Protein 2YJA (pdb70)

CATH classification: 1.10.565.10

Structure (mmCIF, N/CA/C/O backbone):
data_2YJA
#
_entry.id   2YJA
#
_cell.length_a   75.032
_cell.length_b   110.407
_cell.length_c   65.192
_cell.angle_alpha   90.00
_cell.angle_beta   90.00
_cell.angle_gamma   90.00
#
_symmetry.space_group_name_H-M   'C 2 2 21'
#
loop_
_entity.id
_entity.type
_entity.pdbx_description
1 polymer 'STAPLED PEPTIDE'
2 polymer 'ESTROGEN RECEPTOR'
3 non-polymer ESTRADIOL
4 water water
#
loop_
_atom_site.group_PDB
_atom_site.id
_atom_site.type_symbol
_atom_site.label_atom_id
_atom_site.label_alt_id
_atom_site.label_comp_id
_atom_site.label_asym_id
_atom_site.label_entity_id
_atom_site.label_seq_id
_atom_site.pdbx_PDB_ins_code
_atom_site.Cartn_x
_atom_site.Cartn_y
_atom_site.Cartn_z
_atom_site.occupancy
_atom_site.B_iso_or_equiv
_atom_site.auth_seq_id
_atom_site.auth_comp_id
_atom_site.auth_asym_id
_atom_site.auth_atom_id
_atom_site.pdbx_PDB_model_num
ATOM 4 N N . HIS A 1 2 ? 38.608 6.689 -5.982 1.00 80.45 1 HIS A N 1
ATOM 5 C CA . HIS A 1 2 ? 38.166 8.103 -5.749 1.00 78.72 1 HIS A CA 1
ATOM 6 C C . HIS A 1 2 ? 37.414 8.700 -6.943 1.00 76.06 1 HIS A C 1
ATOM 7 O O . HIS A 1 2 ? 37.110 9.884 -6.924 1.00 76.58 1 HIS A O 1
ATOM 14 N N . LYS A 1 3 ? 37.105 7.906 -8.000 1.00 72.50 2 LYS A N 1
ATOM 15 C CA . LYS A 1 3 ? 36.422 8.258 -9.230 1.00 69.56 2 LYS A CA 1
ATOM 16 C C . LYS A 1 3 ? 35.082 8.920 -9.087 1.00 64.07 2 LYS A C 1
ATOM 17 O O . LYS A 1 3 ? 35.056 10.028 -9.560 1.00 65.06 2 LYS A O 1
ATOM 32 N N . LEU A 1 5 ? 33.258 10.804 -6.849 1.00 45.72 4 LEU A N 1
ATOM 33 C CA . LEU A 1 5 ? 33.286 12.239 -6.428 1.00 42.22 4 LEU A CA 1
ATOM 34 C C . LEU A 1 5 ? 34.026 13.069 -7.445 1.00 41.40 4 LEU A C 1
ATOM 35 O O . LEU A 1 5 ? 33.455 14.061 -7.891 1.00 41.99 4 LEU A O 1
ATOM 40 N N . HIS A 1 6 ? 35.273 12.630 -7.819 1.00 40.78 5 HIS A N 1
ATOM 41 C CA . HIS A 1 6 ? 36.107 13.325 -8.828 1.00 42.98 5 HIS A CA 1
ATOM 42 C C . HIS A 1 6 ? 35.310 13.525 -10.120 1.00 44.20 5 HIS A C 1
ATOM 43 O O . HIS A 1 6 ? 35.254 14.644 -10.625 1.00 44.39 5 HIS A O 1
ATOM 50 N N . GLN A 1 7 ? 34.587 12.453 -10.635 1.00 43.72 6 GLN A N 1
ATOM 51 C CA . GLN A 1 7 ? 33.743 12.615 -11.881 1.00 45.70 6 GLN A CA 1
ATOM 52 C C . GLN A 1 7 ? 32.578 13.557 -11.675 1.00 43.19 6 GLN A C 1
ATOM 53 O O . GLN A 1 7 ? 32.387 14.411 -12.508 1.00 42.28 6 GLN A O 1
ATOM 68 N N . LEU A 1 9 ? 32.252 16.137 -9.689 1.00 36.52 8 LEU A N 1
ATOM 69 C CA . LEU A 1 9 ? 32.731 17.522 -9.534 1.00 35.17 8 LEU A CA 1
ATOM 70 C C . LEU A 1 9 ? 33.104 18.207 -10.823 1.00 38.87 8 LEU A C 1
ATOM 71 O O . LEU A 1 9 ? 32.934 19.404 -10.970 1.00 36.13 8 LEU A O 1
ATOM 76 N N . GLN A 1 10 ? 33.648 17.455 -11.777 1.00 45.41 9 GLN A N 1
ATOM 77 C CA . GLN A 1 10 ? 34.102 17.916 -13.092 1.00 52.09 9 GLN A CA 1
ATOM 78 C C . GLN A 1 10 ? 33.014 18.366 -14.035 1.00 58.25 9 GLN A C 1
ATOM 79 O O . GLN A 1 10 ? 33.323 19.179 -14.878 1.00 59.56 9 GLN A O 1
ATOM 85 N N . ASP A 1 11 ? 31.746 17.890 -13.959 1.00 63.56 10 ASP A N 1
ATOM 86 C CA . ASP A 1 11 ? 30.681 18.298 -14.899 1.00 68.85 10 ASP A CA 1
ATOM 87 C C . ASP A 1 11 ? 29.921 19.593 -14.681 1.00 74.07 10 ASP A C 1
ATOM 88 O O . ASP A 1 11 ? 29.832 20.072 -13.574 1.00 75.68 10 ASP A O 1
ATOM 93 N N . SER A 1 12 ? 29.377 20.156 -15.810 1.00 76.92 11 SER A N 1
ATOM 94 C CA . SER A 1 12 ? 28.579 21.401 -16.040 1.00 78.46 11 SER A CA 1
ATOM 95 C C . SER A 1 12 ? 29.153 22.324 -17.130 1.00 78.99 11 SER A C 1
ATOM 96 O O . SER A 1 12 ? 28.542 23.343 -17.441 1.00 78.77 11 SER A O 1
ATOM 100 N N . SER B 2 9 ? 35.595 38.348 -11.150 1.00 54.09 305 SER B N 1
ATOM 101 C CA . SER B 2 9 ? 35.099 36.977 -11.076 1.00 53.64 305 SER B CA 1
ATOM 102 C C . SER B 2 9 ? 35.705 36.225 -9.879 1.00 55.92 305 SER B C 1
ATOM 103 O O . SER B 2 9 ? 35.482 35.020 -9.732 1.00 56.75 305 SER B O 1
ATOM 106 N N . LEU B 2 10 ?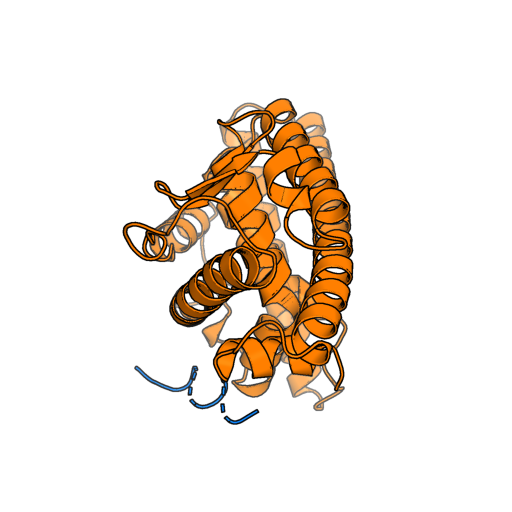 36.448 36.940 -9.012 1.00 49.57 306 LEU B N 1
ATOM 107 C CA . LEU B 2 10 ? 37.099 36.339 -7.857 1.00 46.76 306 LEU B CA 1
ATOM 108 C C . LEU B 2 10 ? 36.363 36.482 -6.525 1.00 41.10 306 LEU B C 1
ATOM 109 O O . LEU B 2 10 ? 35.822 37.541 -6.187 1.00 38.66 306 LEU B O 1
ATOM 114 N N . ALA B 2 11 ? 36.404 35.397 -5.747 1.00 32.23 307 ALA B N 1
ATOM 115 C CA . ALA B 2 11 ? 35.858 35.303 -4.396 1.00 30.57 307 ALA B CA 1
ATOM 116 C C . ALA B 2 11 ? 36.524 36.343 -3.472 1.00 30.78 307 ALA B C 1
ATOM 117 O O . ALA B 2 11 ? 35.885 36.841 -2.552 1.00 31.56 307 ALA B O 1
ATOM 119 N N . LEU B 2 12 ? 37.795 36.679 -3.726 1.00 25.37 308 LEU B N 1
ATOM 120 C CA . LEU B 2 12 ? 38.541 37.634 -2.885 1.00 24.91 308 LEU B CA 1
ATOM 121 C C . LEU B 2 12 ? 38.191 39.127 -3.072 1.00 30.71 308 LEU B C 1
ATOM 122 O O . LEU B 2 12 ? 38.619 39.962 -2.271 1.00 30.71 308 LEU B O 1
ATOM 127 N N . SER B 2 13 ? 37.389 39.450 -4.104 1.00 28.69 309 SER B N 1
ATOM 128 C CA . SER B 2 13 ? 36.946 40.820 -4.396 1.00 29.43 309 SER B CA 1
ATOM 129 C C . SER B 2 13 ? 35.493 41.051 -3.951 1.00 33.76 309 SER B C 1
ATOM 130 O O . SER B 2 13 ? 34.939 42.135 -4.167 1.00 34.43 309 SER B O 1
ATOM 133 N N . LEU B 2 14 ? 34.862 40.031 -3.329 1.00 26.88 310 LEU B N 1
ATOM 134 C CA . LEU B 2 14 ? 33.492 40.190 -2.853 1.00 25.51 310 LEU B CA 1
ATOM 135 C C . LEU B 2 14 ? 33.436 41.059 -1.608 1.00 28.68 310 LEU B C 1
ATOM 136 O O . LEU B 2 14 ? 34.317 40.958 -0.747 1.00 28.60 310 LEU B O 1
ATOM 141 N N . THR B 2 15 ? 32.381 41.894 -1.500 1.00 23.38 311 THR B N 1
ATOM 142 C CA . THR B 2 15 ? 32.093 42.673 -0.294 1.00 23.41 311 THR B CA 1
ATOM 143 C C . THR B 2 15 ? 31.439 41.661 0.657 1.00 27.41 311 THR B C 1
ATOM 144 O O . THR B 2 15 ? 31.093 40.552 0.227 1.00 26.71 311 THR B O 1
ATOM 148 N N . ALA B 2 16 ? 31.256 42.038 1.919 1.00 24.67 312 ALA B N 1
ATOM 149 C CA . ALA B 2 16 ? 30.633 41.165 2.917 1.00 24.35 312 ALA B CA 1
ATOM 150 C C . ALA B 2 16 ? 29.194 40.846 2.533 1.00 27.14 312 ALA B C 1
ATOM 151 O O . ALA B 2 16 ? 28.794 39.695 2.645 1.00 25.29 312 ALA B O 1
ATOM 153 N N . ASP B 2 17 ? 28.457 41.830 1.976 1.00 23.63 313 ASP B N 1
ATOM 154 C CA . ASP B 2 17 ? 27.086 41.628 1.496 1.00 24.44 313 ASP B CA 1
ATOM 155 C C . ASP B 2 17 ? 27.035 40.665 0.309 1.00 24.44 313 ASP B C 1
ATOM 156 O O . ASP B 2 17 ? 26.140 39.830 0.258 1.00 24.21 313 ASP B O 1
ATOM 161 N N . GLN B 2 18 ? 27.980 40.787 -0.648 1.00 20.32 314 GLN B N 1
ATOM 162 C CA . GLN B 2 18 ? 28.050 39.913 -1.829 1.00 19.23 314 GLN B CA 1
ATOM 163 C C . GLN B 2 18 ? 28.372 38.474 -1.420 1.00 22.43 314 GLN B C 1
ATOM 164 O O . GLN B 2 18 ? 27.816 37.533 -1.989 1.00 22.18 314 GLN B O 1
ATOM 170 N N . MET B 2 19 ? 29.248 38.312 -0.414 1.00 18.84 315 MET B N 1
ATOM 171 C CA . MET B 2 19 ? 29.596 36.984 0.128 1.00 18.89 315 MET B CA 1
ATOM 172 C C . MET B 2 19 ? 28.342 36.328 0.714 1.00 21.38 315 MET B C 1
ATOM 173 O O . MET B 2 19 ? 28.046 35.198 0.371 1.00 19.62 315 MET B O 1
ATOM 178 N N . VAL B 2 20 ? 27.599 37.039 1.580 1.00 20.05 316 VAL B N 1
ATOM 179 C CA . VAL B 2 20 ? 26.368 36.513 2.194 1.00 20.32 316 VAL B CA 1
ATOM 180 C C . VAL B 2 20 ? 25.371 36.118 1.086 1.00 22.21 316 VAL B C 1
ATOM 181 O O . VAL B 2 20 ? 24.835 35.004 1.123 1.00 21.15 316 VAL B O 1
ATOM 185 N N . SER B 2 21 ? 25.167 37.011 0.085 1.00 19.97 317 SER B N 1
ATOM 186 C CA . SER B 2 21 ? 24.251 36.742 -1.031 1.00 20.12 317 SER B CA 1
ATOM 187 C C . SER B 2 21 ? 24.665 35.502 -1.805 1.00 23.01 317 SER B C 1
ATOM 188 O O . SER B 2 21 ? 23.808 34.666 -2.076 1.00 22.00 317 SER B O 1
ATOM 191 N N . ALA B 2 22 ? 25.985 35.339 -2.078 1.00 20.94 318 ALA B N 1
ATOM 192 C CA . ALA B 2 22 ? 26.515 34.158 -2.784 1.00 20.79 318 ALA B CA 1
ATOM 193 C C . ALA B 2 22 ? 26.259 32.879 -1.968 1.00 22.82 318 ALA B C 1
ATOM 194 O O . ALA B 2 22 ? 25.862 31.854 -2.528 1.00 22.93 318 ALA B O 1
ATOM 196 N N . LEU B 2 23 ? 26.469 32.950 -0.644 1.00 18.50 319 LEU B N 1
ATOM 197 C CA . LEU B 2 23 ? 26.246 31.781 0.227 1.00 18.53 319 LEU B CA 1
ATOM 198 C C . LEU B 2 23 ? 24.773 31.412 0.343 1.00 23.84 319 LEU B C 1
ATOM 199 O O . LEU B 2 23 ? 24.443 30.231 0.342 1.00 23.49 319 LEU B O 1
ATOM 204 N N . LEU B 2 24 ? 23.882 32.411 0.423 1.00 21.84 320 LEU B N 1
ATOM 205 C CA . LEU B 2 24 ? 22.442 32.133 0.521 1.00 22.30 320 LEU B CA 1
ATOM 206 C C . LEU B 2 24 ? 21.940 31.516 -0.769 1.00 24.41 320 LEU B C 1
ATOM 207 O O . LEU B 2 24 ? 21.191 30.529 -0.730 1.00 24.52 320 LEU B O 1
ATOM 212 N N . ASP B 2 25 ? 22.424 32.035 -1.923 1.00 17.68 321 ASP B N 1
ATOM 213 C CA . ASP B 2 25 ? 22.079 31.536 -3.259 1.00 16.45 321 ASP B CA 1
ATOM 214 C C . ASP B 2 25 ? 22.599 30.121 -3.524 1.00 20.23 321 ASP B C 1
ATOM 215 O O . ASP B 2 25 ? 22.027 29.410 -4.344 1.00 22.21 321 ASP B O 1
ATOM 220 N N . ALA B 2 26 ? 23.687 29.717 -2.840 1.00 20.53 322 ALA B N 1
ATOM 221 C CA . ALA B 2 26 ? 24.317 28.399 -2.994 1.00 20.62 322 ALA B CA 1
ATOM 222 C C . ALA B 2 26 ? 23.506 27.277 -2.339 1.00 21.37 322 ALA B C 1
ATOM 223 O O . ALA B 2 26 ? 23.789 26.113 -2.601 1.00 20.49 322 ALA B O 1
ATOM 225 N N . GLU B 2 27 ? 22.573 27.630 -1.453 1.00 18.38 323 GLU B N 1
ATOM 226 C CA . GLU B 2 27 ? 21.797 26.702 -0.634 1.00 18.66 323 GLU B CA 1
ATOM 227 C C . GLU B 2 27 ? 21.203 25.533 -1.406 1.00 20.91 323 GLU B C 1
ATOM 228 O O . GLU B 2 27 ? 20.608 25.743 -2.461 1.00 18.98 323 GLU B O 1
ATOM 234 N N . PRO B 2 28 ? 21.384 24.296 -0.897 1.00 17.28 324 PRO B N 1
ATOM 235 C CA . PRO B 2 28 ? 20.833 23.139 -1.605 1.00 16.34 324 PRO B CA 1
ATOM 236 C C . PRO B 2 28 ? 19.322 23.039 -1.433 1.00 21.10 324 PRO B C 1
ATOM 237 O O . PRO B 2 28 ? 18.759 23.692 -0.538 1.00 19.02 324 PRO B O 1
ATOM 241 N N . PRO B 2 29 ? 18.647 22.178 -2.235 1.00 19.30 325 PRO B N 1
ATOM 242 C CA . PRO B 2 29 ? 17.202 22.005 -2.045 1.00 20.52 325 PRO B CA 1
ATOM 243 C C . PRO B 2 29 ? 16.870 21.345 -0.705 1.00 23.17 325 PRO B C 1
ATOM 244 O O . PRO B 2 29 ? 17.693 20.606 -0.123 1.00 20.89 325 PRO B O 1
ATOM 248 N N . ILE B 2 30 ? 15.633 21.577 -0.237 1.00 18.97 326 ILE B N 1
ATOM 249 C CA . ILE B 2 30 ? 15.128 20.969 0.985 1.00 19.80 326 ILE B CA 1
ATOM 250 C C . ILE B 2 30 ? 14.619 19.593 0.590 1.00 23.90 326 ILE B C 1
ATOM 251 O O . ILE B 2 30 ? 13.823 19.477 -0.343 1.00 22.15 326 ILE B O 1
ATOM 256 N N . LEU B 2 31 ? 15.061 18.558 1.303 1.00 20.36 327 LEU B N 1
ATOM 257 C CA . LEU B 2 31 ? 14.630 17.193 1.022 1.00 20.29 327 LEU B CA 1
ATOM 258 C C . LEU B 2 31 ? 13.695 16.656 2.090 1.00 24.62 327 LEU B C 1
ATOM 259 O O . LEU B 2 31 ? 13.799 17.028 3.260 1.00 23.81 327 LEU B O 1
ATOM 264 N N . TYR B 2 32 ? 12.791 15.767 1.683 1.00 23.35 328 TYR B N 1
ATOM 265 C CA . TYR B 2 32 ? 11.887 15.053 2.571 1.00 23.69 328 TYR B CA 1
ATOM 266 C C . TYR B 2 32 ? 12.385 13.610 2.612 1.00 29.94 328 TYR B C 1
ATOM 267 O O . TYR B 2 32 ? 12.877 13.103 1.606 1.00 27.39 328 TYR B O 1
ATOM 276 N N . SER B 2 33 ? 12.281 12.965 3.785 1.00 30.81 329 SER B N 1
ATOM 277 C CA . SER B 2 33 ? 12.657 11.568 4.030 1.00 33.01 329 SER B CA 1
ATOM 278 C C . SER B 2 33 ? 11.729 10.650 3.201 1.00 43.70 329 SER B C 1
ATOM 279 O O . SER B 2 33 ? 10.652 11.101 2.806 1.00 41.33 329 SER B O 1
ATOM 282 N N . GLU B 2 34 ? 12.126 9.369 2.954 1.00 48.86 330 GLU B N 1
ATOM 283 C CA . GLU B 2 34 ? 11.283 8.431 2.184 1.00 52.37 330 GLU B CA 1
ATOM 284 C C . GLU B 2 34 ? 9.889 8.243 2.801 1.00 64.15 330 GLU B C 1
ATOM 285 O O . GLU B 2 34 ? 9.775 7.949 3.996 1.00 64.25 330 GLU B O 1
ATOM 291 N N . TYR B 2 35 ? 8.845 8.521 1.991 1.00 66.31 331 TYR B N 1
ATOM 292 C CA . TYR B 2 35 ? 7.423 8.506 2.355 1.00 68.66 331 TYR B CA 1
ATOM 293 C C . TYR B 2 35 ? 6.894 7.257 3.071 1.00 76.08 331 TYR B C 1
ATOM 294 O O . TYR B 2 35 ? 7.268 6.135 2.724 1.00 76.07 331 TYR B O 1
ATOM 303 N N . ASP B 2 36 ? 6.001 7.486 4.060 1.00 74.71 332 ASP B N 1
ATOM 304 C CA . ASP B 2 36 ? 5.290 6.510 4.899 1.00 75.23 332 ASP B CA 1
ATOM 305 C C . ASP B 2 36 ? 6.083 5.268 5.394 1.00 80.25 332 ASP B C 1
ATOM 306 O O . ASP B 2 36 ? 5.888 4.165 4.869 1.00 80.35 332 ASP B O 1
ATOM 311 N N . PRO B 2 37 ? 6.959 5.410 6.417 1.00 77.02 333 PRO B N 1
ATOM 312 C CA . PRO B 2 37 ? 7.684 4.231 6.917 1.00 76.78 333 PRO B CA 1
ATOM 313 C C . PRO B 2 37 ? 6.873 3.449 7.953 1.00 80.18 333 PRO B C 1
ATOM 314 O O . PRO B 2 37 ? 6.005 4.025 8.617 1.00 79.83 333 PRO B O 1
ATOM 318 N N . THR B 2 38 ? 7.145 2.135 8.081 1.00 76.09 334 THR B N 1
ATOM 319 C CA . THR B 2 38 ? 6.438 1.259 9.024 1.00 75.34 334 THR B CA 1
ATOM 320 C C . THR B 2 38 ? 6.804 1.508 10.490 1.00 77.20 334 THR B C 1
ATOM 321 O O . THR B 2 38 ? 7.951 1.846 10.799 1.00 77.03 334 THR B O 1
ATOM 325 N N . ARG B 2 39 ? 5.816 1.347 11.384 1.00 71.70 335 ARG B N 1
ATOM 326 C CA . ARG B 2 39 ? 5.980 1.545 12.823 1.00 70.44 335 ARG B CA 1
ATOM 327 C C . ARG B 2 39 ? 6.093 0.208 13.579 1.00 70.15 335 ARG B C 1
ATOM 328 O O . ARG B 2 39 ? 5.323 -0.714 13.296 1.00 70.02 335 ARG B O 1
ATOM 336 N N . PRO B 2 40 ? 7.046 0.065 14.531 1.00 62.60 336 PRO B N 1
ATOM 337 C CA . PRO B 2 40 ? 8.029 1.057 14.987 1.00 60.30 336 PRO B CA 1
ATOM 338 C C . PRO B 2 40 ? 9.346 1.021 14.199 1.00 57.11 336 PRO B C 1
ATOM 339 O O . PRO B 2 40 ? 9.408 0.407 13.131 1.00 55.87 336 PRO B O 1
ATOM 343 N N . PHE B 2 41 ? 10.388 1.700 14.718 1.00 48.92 337 PHE B N 1
ATOM 344 C CA . PHE B 2 41 ? 11.712 1.762 14.102 1.00 46.25 337 PHE B CA 1
ATOM 345 C C . PHE B 2 41 ? 12.592 0.604 14.547 1.00 45.90 337 PHE B C 1
ATOM 346 O O . PHE B 2 41 ? 12.755 0.372 15.749 1.00 45.79 337 PHE B O 1
ATOM 354 N N . SER B 2 42 ? 13.205 -0.087 13.582 1.00 38.17 338 SER B N 1
ATOM 355 C CA . SER B 2 42 ? 14.179 -1.123 13.890 1.00 35.61 338 SER B CA 1
ATOM 356 C C . SER B 2 42 ? 15.547 -0.461 13.703 1.00 35.72 338 SER B C 1
ATOM 357 O O . SER B 2 42 ? 15.624 0.628 13.132 1.00 34.14 338 SER B O 1
ATOM 360 N N . GLU B 2 43 ? 16.614 -1.098 14.183 1.00 31.58 339 GLU B N 1
ATOM 361 C CA . GLU B 2 43 ? 17.964 -0.595 14.008 1.00 30.66 339 GLU B CA 1
ATOM 362 C C . GLU B 2 43 ? 18.266 -0.476 12.506 1.00 34.10 339 GLU B C 1
ATOM 363 O O . GLU B 2 43 ? 18.811 0.541 12.075 1.00 32.63 339 GLU B O 1
ATOM 369 N N . ALA B 2 44 ? 17.859 -1.494 11.712 1.00 30.00 340 ALA B N 1
ATOM 370 C CA . ALA B 2 44 ? 18.059 -1.490 10.266 1.00 29.45 340 ALA B CA 1
ATOM 371 C C . ALA B 2 44 ? 17.207 -0.419 9.569 1.00 31.35 340 ALA B C 1
ATOM 372 O O . ALA B 2 44 ? 17.738 0.284 8.712 1.00 29.38 340 ALA B O 1
ATOM 374 N N . SER B 2 45 ? 15.908 -0.269 9.943 1.00 26.89 341 SER B N 1
ATOM 375 C CA . SER B 2 45 ? 15.042 0.721 9.282 1.00 27.02 341 SER B CA 1
ATOM 376 C C . SER B 2 45 ? 15.428 2.181 9.575 1.00 28.90 341 SER B C 1
ATOM 377 O O . SER B 2 45 ? 15.391 3.014 8.661 1.00 25.58 341 SER B O 1
ATOM 380 N N . MET B 2 46 ? 15.823 2.478 10.827 1.00 27.65 342 MET B N 1
ATOM 381 C CA . MET B 2 46 ? 16.277 3.826 11.209 1.00 27.92 342 MET B CA 1
ATOM 382 C C . MET B 2 46 ? 17.560 4.157 10.469 1.00 26.62 342 MET B C 1
ATOM 383 O O . MET B 2 46 ? 17.648 5.223 9.872 1.00 25.98 342 MET B O 1
ATOM 388 N N . MET B 2 47 ? 18.540 3.241 10.486 1.00 21.24 343 MET B N 1
ATOM 389 C CA . MET B 2 47 ? 19.813 3.434 9.778 1.00 20.17 343 MET B CA 1
ATOM 390 C C . MET B 2 47 ? 19.598 3.606 8.289 1.00 25.97 343 MET B C 1
ATOM 391 O O . MET B 2 47 ? 20.227 4.473 7.700 1.00 25.67 343 MET B O 1
ATOM 396 N N . GLY B 2 48 ? 18.695 2.807 7.709 1.00 23.89 344 GLY B N 1
ATOM 397 C CA . GLY B 2 48 ? 18.350 2.891 6.291 1.00 24.55 344 GLY B CA 1
ATOM 398 C C . GLY B 2 48 ? 17.787 4.248 5.910 1.00 25.19 344 GLY B C 1
ATOM 399 O O . GLY B 2 48 ? 18.232 4.841 4.934 1.00 22.13 344 GLY B O 1
ATOM 400 N N . LEU B 2 49 ? 16.850 4.780 6.711 1.00 23.23 345 LEU B N 1
ATOM 401 C CA . LEU B 2 49 ? 16.249 6.096 6.480 1.00 24.25 345 LEU B CA 1
ATOM 402 C C . LEU B 2 49 ? 17.292 7.214 6.581 1.00 22.84 345 LEU B C 1
ATOM 403 O O . LEU B 2 49 ? 17.351 8.094 5.719 1.00 22.07 345 LEU B O 1
ATOM 408 N N . LEU B 2 50 ? 18.102 7.181 7.642 1.00 19.73 346 LEU B N 1
ATOM 409 C CA . LEU B 2 50 ? 19.119 8.205 7.877 1.00 19.28 346 LEU B CA 1
ATOM 410 C C . LEU B 2 50 ? 20.205 8.214 6.824 1.00 20.21 346 LEU B C 1
ATOM 411 O O . LEU B 2 50 ? 20.599 9.297 6.385 1.00 19.14 346 LEU B O 1
ATOM 416 N N . THR B 2 51 ? 20.669 7.027 6.381 1.00 18.41 347 THR B N 1
ATOM 417 C CA . THR B 2 51 ? 21.732 6.945 5.360 1.00 18.48 347 THR B CA 1
ATOM 418 C C . THR B 2 51 ? 21.214 7.253 3.959 1.00 22.32 347 THR B C 1
ATOM 419 O O . THR B 2 51 ? 21.956 7.821 3.149 1.00 21.09 347 THR B O 1
ATOM 423 N N . ASN B 2 52 ? 19.953 6.872 3.653 1.00 18.94 348 ASN B N 1
ATOM 424 C CA . ASN B 2 52 ? 19.345 7.210 2.360 1.00 18.17 348 ASN B CA 1
ATOM 425 C C . ASN B 2 52 ? 19.246 8.757 2.261 1.00 19.74 348 ASN B C 1
ATOM 426 O O . ASN B 2 52 ? 19.566 9.340 1.219 1.00 19.15 348 ASN B O 1
ATOM 431 N N . LEU B 2 53 ? 18.826 9.410 3.353 1.00 16.89 349 LEU B N 1
ATOM 432 C CA . LEU B 2 53 ? 18.711 10.863 3.423 1.00 16.04 349 LEU B CA 1
ATOM 433 C C . LEU B 2 53 ? 20.104 11.481 3.253 1.00 18.55 349 LEU B C 1
ATOM 434 O O . LEU B 2 53 ? 20.260 12.350 2.406 1.00 17.11 349 LEU B O 1
ATOM 439 N N . ALA B 2 54 ? 21.116 11.001 4.043 1.00 15.83 350 ALA B N 1
ATOM 440 C CA . ALA B 2 54 ? 22.503 11.485 3.967 1.00 15.45 350 ALA B CA 1
ATOM 441 C C . ALA B 2 54 ? 23.073 11.357 2.547 1.00 19.49 350 ALA B C 1
ATOM 442 O O . ALA B 2 54 ? 23.629 12.338 2.051 1.00 18.06 350 ALA B O 1
ATOM 444 N N . ASP B 2 55 ? 22.830 10.202 1.839 1.00 17.29 351 ASP B N 1
ATOM 445 C CA . ASP B 2 55 ? 23.321 10.052 0.459 1.00 16.37 351 ASP B CA 1
ATOM 446 C C . ASP B 2 55 ? 22.666 11.037 -0.496 1.00 17.75 351 ASP B C 1
ATOM 447 O O . ASP B 2 55 ? 23.361 11.604 -1.336 1.00 18.80 351 ASP B O 1
ATOM 452 N N . ARG B 2 56 ? 21.360 11.275 -0.354 1.00 14.03 352 ARG B N 1
ATOM 453 C CA . ARG B 2 56 ? 20.686 12.243 -1.229 1.00 14.44 352 ARG B CA 1
ATOM 454 C C . ARG B 2 56 ? 21.194 13.664 -0.962 1.00 17.75 352 ARG B C 1
ATOM 455 O O . ARG B 2 56 ? 21.406 14.437 -1.902 1.00 17.18 352 ARG B O 1
ATOM 463 N N . GLU B 2 57 ? 21.424 13.991 0.324 1.00 14.36 353 GLU B N 1
ATOM 464 C CA . GLU B 2 57 ? 21.977 15.299 0.694 1.00 14.81 353 GLU B CA 1
ATOM 465 C C . GLU B 2 57 ? 23.382 15.478 0.152 1.00 17.88 353 GLU B C 1
ATOM 466 O O . GLU B 2 57 ? 23.734 16.579 -0.253 1.00 16.91 353 GLU B O 1
ATOM 472 N N . LEU B 2 58 ? 24.187 14.404 0.138 1.00 15.51 354 LEU B N 1
ATOM 473 C CA . LEU B 2 58 ? 25.567 14.452 -0.366 1.00 16.31 354 LEU B CA 1
ATOM 474 C C . LEU B 2 58 ? 25.611 14.798 -1.837 1.00 19.74 354 LEU B C 1
ATOM 475 O O . LEU B 2 58 ? 26.483 15.561 -2.267 1.00 17.83 354 LEU B O 1
ATOM 480 N N . VAL B 2 59 ? 24.650 14.265 -2.613 1.00 16.43 355 VAL B N 1
ATOM 481 C CA . VAL B 2 59 ? 24.544 14.566 -4.052 1.00 16.79 355 VAL B CA 1
ATOM 482 C C . VAL B 2 59 ? 24.346 16.089 -4.218 1.00 18.62 355 VAL B C 1
ATOM 483 O O . VAL B 2 59 ? 25.040 16.713 -5.006 1.00 18.99 355 VAL B O 1
ATOM 487 N N . HIS B 2 60 ? 23.434 16.686 -3.447 1.00 15.83 356 HIS B N 1
ATOM 488 C CA . HIS B 2 60 ? 23.179 18.129 -3.525 1.00 16.14 356 HIS B CA 1
ATOM 489 C C . HIS B 2 60 ? 24.324 18.952 -2.900 1.00 17.91 356 HIS B C 1
ATOM 490 O O . HIS B 2 60 ? 24.567 20.090 -3.298 1.00 17.07 356 HIS B O 1
ATOM 497 N N . MET B 2 61 ? 25.047 18.361 -1.947 1.00 14.40 357 MET B N 1
ATOM 498 C CA . MET B 2 61 ? 26.186 19.037 -1.317 1.00 12.65 357 MET B CA 1
ATOM 499 C C . MET B 2 61 ? 27.275 19.391 -2.315 1.00 14.89 357 MET B C 1
ATOM 500 O O . MET B 2 61 ? 27.903 20.443 -2.200 1.00 13.69 357 MET B O 1
ATOM 505 N N . ILE B 2 62 ? 27.520 18.495 -3.272 1.00 16.49 358 ILE B N 1
ATOM 506 C CA . ILE B 2 62 ? 28.523 18.684 -4.320 1.00 16.92 358 ILE B CA 1
ATOM 507 C C . ILE B 2 62 ? 28.201 19.969 -5.098 1.00 18.16 358 ILE B C 1
ATOM 508 O O . ILE B 2 62 ? 29.093 20.777 -5.311 1.00 18.59 358 ILE B O 1
ATOM 513 N N . ASN B 2 63 ? 26.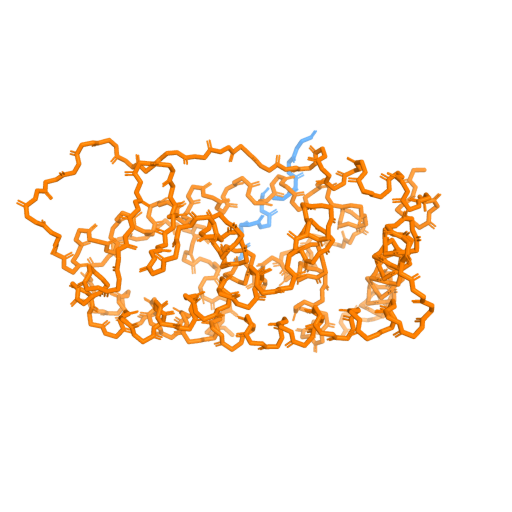945 20.149 -5.503 1.00 16.26 359 ASN B N 1
ATOM 514 C CA . ASN B 2 63 ? 26.470 21.328 -6.233 1.00 16.46 359 ASN B CA 1
ATOM 515 C C . ASN B 2 63 ? 26.559 22.575 -5.387 1.00 19.68 359 ASN B C 1
ATOM 516 O O . ASN B 2 63 ? 26.973 23.617 -5.894 1.00 18.86 359 ASN B O 1
ATOM 521 N N . TRP B 2 64 ? 26.231 22.461 -4.082 1.00 15.88 360 TRP B N 1
ATOM 522 C CA . TRP B 2 64 ? 26.359 23.561 -3.139 1.00 15.99 360 TRP B CA 1
ATOM 523 C C . TRP B 2 64 ? 27.845 24.005 -3.040 1.00 18.08 360 TRP B C 1
ATOM 524 O O . TRP B 2 64 ? 28.146 25.190 -3.190 1.00 17.46 360 TRP B O 1
ATOM 535 N N . ALA B 2 65 ? 28.764 23.051 -2.808 1.00 14.68 361 ALA B N 1
ATOM 536 C CA . ALA B 2 65 ? 30.202 23.344 -2.668 1.00 14.67 361 ALA B CA 1
ATOM 537 C C . ALA B 2 65 ? 30.759 24.076 -3.886 1.00 18.31 361 ALA B C 1
ATOM 538 O O . ALA B 2 65 ? 31.549 25.013 -3.736 1.00 17.14 361 ALA B O 1
ATOM 540 N N . LYS B 2 66 ? 30.294 23.695 -5.090 1.00 17.28 362 LYS B N 1
ATOM 541 C CA . LYS B 2 66 ? 30.700 24.343 -6.348 1.00 16.02 362 LYS B CA 1
ATOM 542 C C . LYS B 2 66 ? 30.247 25.812 -6.433 1.00 17.67 362 LYS B C 1
ATOM 543 O O . LYS B 2 66 ? 30.905 26.619 -7.095 1.00 18.58 362 LYS B O 1
ATOM 549 N N . ARG B 2 67 ? 29.217 26.178 -5.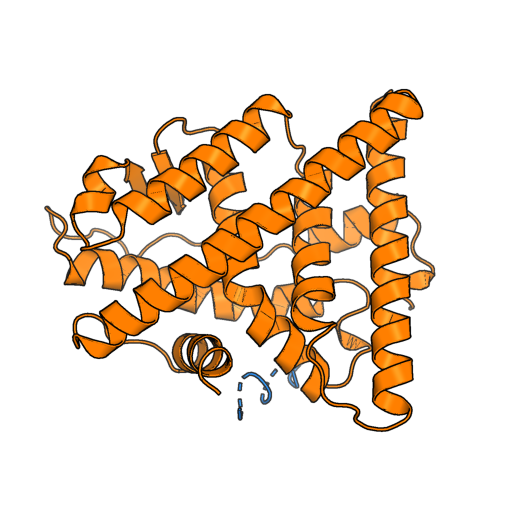668 1.00 21.10 363 ARG B N 1
ATOM 550 C CA . ARG B 2 67 ? 28.711 27.555 -5.607 1.00 20.27 363 ARG B CA 1
ATOM 551 C C . ARG B 2 67 ? 29.309 28.363 -4.439 1.00 14.55 363 ARG B C 1
ATOM 552 O O . ARG B 2 67 ? 29.054 29.565 -4.327 1.00 22.23 363 ARG B O 1
ATOM 560 N N . VAL B 2 68 ? 30.123 27.712 -3.576 1.00 14.65 364 VAL B N 1
ATOM 561 C CA . VAL B 2 68 ? 30.774 28.425 -2.447 1.00 15.21 364 VAL B CA 1
ATOM 562 C C . VAL B 2 68 ? 31.947 29.230 -3.037 1.00 20.30 364 VAL B C 1
ATOM 563 O O . VAL B 2 68 ? 32.828 28.630 -3.663 1.00 18.68 364 VAL B O 1
ATOM 567 N N . PRO B 2 69 ? 31.960 30.581 -2.879 1.00 19.62 365 PRO B N 1
ATOM 568 C CA . PRO B 2 69 ? 33.045 31.377 -3.466 1.00 20.35 365 PRO B CA 1
ATOM 569 C C . PRO B 2 69 ? 34.435 30.842 -3.140 1.00 24.08 365 PRO B C 1
ATOM 570 O O . PRO B 2 69 ? 34.713 30.502 -1.992 1.00 24.05 365 PRO B O 1
ATOM 574 N N . GLY B 2 70 ? 35.240 30.650 -4.181 1.00 20.76 366 GLY B N 1
ATOM 575 C CA . GLY B 2 70 ? 36.604 30.153 -4.032 1.00 21.72 366 GLY B CA 1
ATOM 576 C C . GLY B 2 70 ? 36.802 28.664 -4.210 1.00 23.31 366 GLY B C 1
ATOM 577 O O . GLY B 2 70 ? 37.909 28.232 -4.519 1.00 23.24 366 GLY B O 1
ATOM 578 N N . PHE B 2 71 ? 35.742 27.854 -4.029 1.00 17.99 367 PHE B N 1
ATOM 579 C CA . PHE B 2 71 ? 35.864 26.395 -4.127 1.00 16.53 367 PHE B CA 1
ATOM 580 C C . PHE B 2 71 ? 36.309 25.876 -5.498 1.00 20.81 367 PHE B C 1
ATOM 581 O O . PHE B 2 71 ? 37.226 25.044 -5.575 1.00 17.98 367 PHE B O 1
ATOM 589 N N . VAL B 2 72 ? 35.669 26.369 -6.571 1.00 18.64 368 VAL B N 1
ATOM 590 C CA . VAL B 2 72 ? 35.996 25.929 -7.933 1.00 20.17 368 VAL B CA 1
ATOM 591 C C . VAL B 2 72 ? 37.356 26.438 -8.445 1.00 25.07 368 VAL B C 1
ATOM 592 O O . VAL B 2 72 ? 37.831 25.966 -9.479 1.00 24.95 368 VAL B O 1
ATOM 596 N N . ASP B 2 73 ? 38.002 27.348 -7.702 1.00 21.26 369 ASP B N 1
ATOM 597 C CA . ASP B 2 73 ? 39.347 27.835 -8.055 1.00 20.78 369 ASP B CA 1
ATOM 598 C C . ASP B 2 73 ? 40.395 26.773 -7.705 1.00 24.41 369 ASP B C 1
ATOM 599 O O . ASP B 2 73 ? 41.516 26.847 -8.194 1.00 24.89 369 ASP B O 1
ATOM 604 N N . LEU B 2 74 ? 40.052 25.832 -6.803 1.00 18.39 370 LEU B N 1
ATOM 605 C CA . LEU B 2 74 ? 40.969 24.767 -6.386 1.00 18.15 370 LEU B CA 1
ATOM 606 C C . LEU B 2 74 ? 41.048 23.670 -7.431 1.00 22.40 370 LEU B C 1
ATOM 607 O O . LEU B 2 74 ? 40.141 23.542 -8.255 1.00 22.26 370 LEU B O 1
ATOM 612 N N . THR B 2 75 ? 42.083 22.817 -7.336 1.00 18.83 371 THR B N 1
ATOM 613 C CA . THR B 2 75 ? 42.221 21.650 -8.206 1.00 18.71 371 THR B CA 1
ATOM 614 C C . THR B 2 75 ? 41.097 20.667 -7.863 1.00 22.26 371 THR B C 1
ATOM 615 O O . THR B 2 75 ? 40.559 20.699 -6.737 1.00 16.42 371 THR B O 1
ATOM 619 N N . LEU B 2 76 ? 40.786 19.762 -8.800 1.00 22.23 372 LEU B N 1
ATOM 620 C CA . LEU B 2 76 ? 39.748 18.747 -8.595 1.00 24.27 372 LEU B CA 1
ATOM 621 C C . LEU B 2 76 ? 40.118 17.813 -7.440 1.00 25.26 372 LEU B C 1
ATOM 622 O O . LEU B 2 76 ? 39.245 17.467 -6.638 1.00 22.14 372 LEU B O 1
ATOM 627 N N . HIS B 2 77 ? 41.427 17.445 -7.329 1.00 22.82 373 HIS B N 1
ATOM 628 C CA . HIS B 2 77 ? 41.965 16.622 -6.250 1.00 23.75 373 HIS B CA 1
ATOM 629 C C . HIS B 2 77 ? 41.733 17.322 -4.893 1.00 22.37 373 HIS B C 1
ATOM 630 O O . HIS B 2 77 ? 41.393 16.668 -3.911 1.00 19.92 373 HIS B O 1
ATOM 637 N N . ASP B 2 78 ? 41.932 18.650 -4.846 1.00 18.22 374 ASP B N 1
ATOM 638 C CA . ASP B 2 78 ? 41.729 19.400 -3.610 1.00 17.46 374 ASP B CA 1
ATOM 639 C C . ASP B 2 78 ? 40.263 19.554 -3.250 1.00 20.58 374 ASP B C 1
ATOM 640 O O . ASP B 2 78 ? 39.921 19.425 -2.081 1.00 17.98 374 ASP B O 1
ATOM 645 N N . GLN B 2 79 ? 39.382 19.762 -4.250 1.00 17.27 375 GLN B N 1
ATOM 646 C CA . GLN B 2 79 ? 37.932 19.852 -4.020 1.00 16.17 375 GLN B CA 1
ATOM 647 C C . GLN B 2 79 ? 37.453 18.520 -3.430 1.00 17.60 375 GLN B C 1
ATOM 648 O O . GLN B 2 79 ? 36.678 18.510 -2.480 1.00 16.31 375 GLN B O 1
ATOM 654 N N . VAL B 2 80 ? 37.946 17.395 -3.981 1.00 15.41 376 VAL B N 1
ATOM 655 C CA . VAL B 2 80 ? 37.613 16.050 -3.511 1.00 14.90 376 VAL B CA 1
ATOM 656 C C . VAL B 2 80 ? 38.077 15.930 -2.051 1.00 19.90 376 VAL B C 1
ATOM 657 O O . VAL B 2 80 ? 37.308 15.479 -1.212 1.00 18.46 376 VAL B O 1
ATOM 661 N N . HIS B 2 81 ? 39.309 16.371 -1.742 1.00 17.28 377 HIS B N 1
ATOM 662 C CA . HIS B 2 81 ? 39.818 16.242 -0.383 1.00 17.60 377 HIS B CA 1
ATOM 663 C C . HIS B 2 81 ? 38.990 17.030 0.623 1.00 17.77 377 HIS B C 1
ATOM 664 O O . HIS B 2 81 ? 38.711 16.523 1.712 1.00 14.47 377 HIS B O 1
ATOM 671 N N . LEU B 2 82 ? 38.628 18.279 0.274 1.00 13.68 378 LEU B N 1
ATOM 672 C CA . LEU B 2 82 ? 37.849 19.121 1.185 1.00 13.47 378 LEU B CA 1
ATOM 673 C C . LEU B 2 82 ? 36.492 18.513 1.489 1.00 16.03 378 LEU B C 1
ATOM 674 O O . LEU B 2 82 ? 36.077 18.481 2.652 1.00 16.49 378 LEU B O 1
ATOM 679 N N . LEU B 2 83 ? 35.810 18.025 0.459 1.00 11.83 379 LEU B N 1
ATOM 680 C CA . LEU B 2 83 ? 34.500 17.384 0.632 1.00 13.18 379 LEU B CA 1
ATOM 681 C C . LEU B 2 83 ? 34.602 16.110 1.425 1.00 15.74 379 LEU B C 1
ATOM 682 O O . LEU B 2 83 ? 33.789 15.904 2.326 1.00 16.03 379 LEU B O 1
ATOM 687 N N . GLU B 2 84 ? 35.606 15.253 1.130 1.00 12.79 380 GLU B N 1
ATOM 688 C CA . GLU B 2 84 ? 35.788 14.000 1.884 1.00 14.15 380 GLU B CA 1
ATOM 689 C C . GLU B 2 84 ? 36.075 14.286 3.339 1.00 19.52 380 GLU B C 1
ATOM 690 O O . GLU B 2 84 ? 35.714 13.506 4.215 1.00 17.82 380 GLU B O 1
ATOM 696 N N . CYS B 2 85 ? 36.711 15.404 3.610 1.00 18.13 381 CYS B N 1
ATOM 697 C CA . CYS B 2 85 ? 36.993 15.704 4.994 1.00 22.01 381 CYS B CA 1
ATOM 698 C C . CYS B 2 85 ? 35.785 16.223 5.783 1.00 20.26 381 CYS B C 1
ATOM 699 O O . CYS B 2 85 ? 35.536 15.811 6.929 1.00 18.65 381 CYS B O 1
ATOM 702 N N . ALA B 2 86 ? 35.060 17.158 5.164 1.00 14.26 382 ALA B N 1
ATOM 703 C CA . ALA B 2 86 ? 33.998 17.934 5.777 1.00 13.19 382 ALA B CA 1
ATOM 704 C C . ALA B 2 86 ? 32.569 17.403 5.671 1.00 16.52 382 ALA B C 1
ATOM 705 O O . ALA B 2 86 ? 31.697 17.980 6.315 1.00 14.89 382 ALA B O 1
ATOM 707 N N . TRP B 2 87 ? 32.302 16.409 4.817 1.00 13.60 383 TRP B N 1
ATOM 708 C CA . TRP B 2 87 ? 30.923 16.007 4.536 1.00 15.21 383 TRP B CA 1
ATOM 709 C C . TRP B 2 87 ? 30.008 15.803 5.753 1.00 15.31 383 TRP B C 1
ATOM 710 O O . TRP B 2 87 ? 28.884 16.326 5.782 1.00 15.30 383 TRP B O 1
ATOM 721 N N . LEU B 2 88 ? 30.472 15.024 6.742 1.00 10.34 384 LEU B N 1
ATOM 722 C CA . LEU B 2 88 ? 29.614 14.729 7.890 1.00 10.69 384 LEU B CA 1
ATOM 723 C C . LEU B 2 88 ? 29.468 15.944 8.803 1.00 13.98 384 LEU B C 1
ATOM 724 O O . LEU B 2 88 ? 28.387 16.154 9.348 1.00 13.16 384 LEU B O 1
ATOM 729 N N . GLU B 2 89 ? 30.519 16.784 8.921 1.00 11.26 385 GLU B N 1
ATOM 730 C CA . GLU B 2 89 ? 30.407 18.013 9.708 1.00 10.24 385 GLU B CA 1
ATOM 731 C C . GLU B 2 89 ? 29.357 18.922 9.096 1.00 13.23 385 GLU B C 1
ATOM 732 O O . GLU B 2 89 ? 28.562 19.543 9.816 1.00 13.12 385 GLU B O 1
ATOM 738 N N . ILE B 2 90 ? 29.331 18.985 7.739 1.00 11.49 386 ILE B N 1
ATOM 739 C CA . ILE B 2 90 ? 28.359 19.811 6.996 1.00 10.06 386 ILE B CA 1
ATOM 740 C C . ILE B 2 90 ? 26.953 19.249 7.159 1.00 12.80 386 ILE B C 1
ATOM 741 O O . ILE B 2 90 ? 26.030 20.025 7.397 1.00 13.41 386 ILE B O 1
ATOM 746 N N . LEU B 2 91 ? 26.778 17.928 7.060 1.00 11.86 387 LEU B N 1
ATOM 747 C CA . LEU B 2 91 ? 25.438 17.345 7.306 1.00 12.25 387 LEU B CA 1
ATOM 748 C C . LEU B 2 91 ? 24.992 17.672 8.740 1.00 15.38 387 LEU B C 1
ATOM 749 O O . LEU B 2 91 ? 23.847 18.046 8.963 1.00 14.82 387 LEU B O 1
ATOM 754 N N . MET B 2 92 ? 25.898 17.522 9.708 1.00 11.13 388 MET B N 1
ATOM 755 C CA . MET B 2 92 ? 25.570 17.774 11.122 1.00 10.40 388 MET B CA 1
ATOM 756 C C . MET B 2 92 ? 25.230 19.222 11.425 1.00 14.22 388 MET B C 1
ATOM 757 O O . MET B 2 92 ? 24.271 19.479 12.141 1.00 14.70 388 MET B O 1
ATOM 762 N N . ILE B 2 93 ? 25.970 20.173 10.864 1.00 12.60 389 ILE B N 1
ATOM 763 C CA . ILE B 2 93 ? 25.655 21.593 11.130 1.00 12.88 389 ILE B CA 1
ATOM 764 C C . ILE B 2 93 ? 24.266 21.963 10.556 1.00 15.13 389 ILE B C 1
ATOM 765 O O . ILE B 2 93 ? 23.530 22.719 11.181 1.00 15.24 389 ILE B O 1
ATOM 770 N N . GLY B 2 94 ? 23.926 21.378 9.410 1.00 14.43 390 GLY B N 1
ATOM 771 C CA . GLY B 2 94 ? 22.628 21.572 8.773 1.00 14.28 390 GLY B CA 1
ATOM 772 C C . GLY B 2 94 ? 21.556 21.024 9.686 1.00 17.31 390 GLY B C 1
ATOM 773 O O . GLY B 2 94 ? 20.586 21.719 9.985 1.00 17.84 390 GLY B O 1
ATOM 774 N N . LEU B 2 95 ? 21.754 19.792 10.180 1.00 12.66 391 LEU B N 1
ATOM 775 C CA . LEU B 2 95 ? 20.800 19.161 11.114 1.00 12.70 391 LEU B CA 1
ATOM 776 C C . LEU B 2 95 ? 20.581 20.003 12.389 1.00 16.15 391 LEU B C 1
ATOM 777 O O . LEU B 2 95 ? 19.440 20.198 12.843 1.00 15.02 391 LEU B O 1
ATOM 782 N N . VAL B 2 96 ? 21.679 20.458 12.985 1.00 16.78 392 VAL B N 1
ATOM 783 C CA . VAL B 2 96 ? 21.681 21.243 14.225 1.00 17.36 392 VAL B CA 1
ATOM 784 C C . VAL B 2 96 ? 20.924 22.561 14.009 1.00 20.99 392 VAL B C 1
ATOM 785 O O . VAL B 2 96 ? 20.077 22.917 14.838 1.00 19.97 392 VAL B O 1
ATOM 789 N N . TRP B 2 97 ? 21.148 23.208 12.852 1.00 17.25 393 TRP B N 1
ATOM 790 C CA . TRP B 2 97 ? 20.449 24.432 12.455 1.00 18.64 393 TRP B CA 1
ATOM 791 C C . TRP B 2 97 ? 18.931 24.180 12.346 1.00 21.60 393 TRP B C 1
ATOM 792 O O . TRP B 2 97 ? 18.148 24.950 12.903 1.00 20.24 393 TRP B O 1
ATOM 803 N N . ARG B 2 98 ? 18.533 23.124 11.629 1.00 18.20 394 ARG B N 1
ATOM 804 C CA . ARG B 2 98 ? 17.114 22.790 11.421 1.00 19.35 394 ARG B CA 1
ATOM 805 C C . ARG B 2 98 ? 16.404 22.450 12.732 1.00 22.24 394 ARG B C 1
ATOM 806 O O . ARG B 2 98 ? 15.200 22.664 12.838 1.00 22.58 394 ARG B O 1
ATOM 814 N N . SER B 2 99 ? 17.138 21.862 13.694 1.00 18.60 395 SER B N 1
ATOM 815 C CA . SER B 2 99 ? 16.622 21.404 14.983 1.00 18.17 395 SER B CA 1
ATOM 816 C C . SER B 2 99 ? 16.518 22.475 16.067 1.00 23.26 395 SER B C 1
ATOM 817 O O . SER B 2 99 ? 16.002 22.182 17.149 1.00 24.24 395 SER B O 1
ATOM 820 N N . MET B 2 100 ? 17.036 23.689 15.815 1.00 21.03 396 MET B N 1
ATOM 821 C CA . MET B 2 100 ? 17.007 24.789 16.795 1.00 21.79 396 MET B CA 1
ATOM 822 C C . MET B 2 100 ? 15.606 25.098 17.312 1.00 28.48 396 MET B C 1
ATOM 823 O O . MET B 2 100 ? 15.454 25.356 18.505 1.00 28.21 396 MET B O 1
ATOM 828 N N . GLU B 2 101 ? 14.593 25.065 16.425 1.00 26.97 397 GLU B N 1
ATOM 829 C CA . GLU B 2 101 ? 13.202 25.352 16.819 1.00 27.74 397 GLU B CA 1
ATOM 830 C C . GLU B 2 101 ? 12.433 24.137 17.382 1.00 31.09 397 GLU B C 1
ATOM 831 O O . GLU B 2 101 ? 11.244 24.243 17.690 1.00 30.59 397 GLU B O 1
ATOM 837 N N . HIS B 2 102 ? 13.135 23.000 17.571 1.00 25.95 398 HIS B N 1
ATOM 838 C CA . HIS B 2 102 ? 12.571 21.759 18.112 1.00 26.29 398 HIS B CA 1
ATOM 839 C C . HIS B 2 102 ? 13.366 21.249 19.318 1.00 28.41 398 HIS B C 1
ATOM 840 O O . HIS B 2 102 ? 14.070 20.240 19.220 1.00 26.95 398 HIS B O 1
ATOM 847 N N . PRO B 2 103 ? 13.264 21.922 20.485 1.00 27.78 399 PRO B N 1
ATOM 848 C CA . PRO B 2 103 ? 14.036 21.465 21.666 1.00 27.27 399 PRO B CA 1
ATOM 849 C C . PRO B 2 103 ? 13.805 20.001 22.008 1.00 30.24 399 PRO B C 1
ATOM 850 O O . PRO B 2 103 ? 12.670 19.546 21.944 1.00 30.49 399 PRO B O 1
ATOM 854 N N . GLY B 2 104 ? 14.886 19.277 22.312 1.00 25.90 400 GLY B N 1
ATOM 855 C CA . GLY B 2 104 ? 14.842 17.854 22.639 1.00 26.04 400 GLY B CA 1
ATOM 856 C C . GLY B 2 104 ? 14.669 16.918 21.449 1.00 27.42 400 GLY B C 1
ATOM 857 O O . GLY B 2 104 ? 14.639 15.698 21.621 1.00 27.01 400 GLY B O 1
ATOM 858 N N . LYS B 2 105 ? 14.549 17.467 20.232 1.00 22.63 401 LYS B N 1
ATOM 859 C CA . LYS B 2 105 ? 14.343 16.668 19.022 1.00 21.47 401 LYS B CA 1
ATOM 860 C C . LYS B 2 105 ? 15.291 17.056 17.889 1.00 22.04 401 LYS B C 1
ATOM 861 O O . LYS B 2 105 ? 15.798 18.171 17.867 1.00 21.54 401 LYS B O 1
ATOM 867 N N . LEU B 2 106 ? 15.486 16.147 16.922 1.00 19.02 402 LEU B N 1
ATOM 868 C CA . LEU B 2 106 ? 16.314 16.419 15.749 1.00 18.06 402 LEU B CA 1
ATOM 869 C C . LEU B 2 106 ? 15.481 16.386 14.486 1.00 20.14 402 LEU B C 1
ATOM 870 O O . LEU B 2 106 ? 14.825 15.386 14.194 1.00 19.88 402 LEU B O 1
ATOM 875 N N . LEU B 2 107 ? 15.472 17.494 13.751 1.00 18.46 403 LEU B N 1
ATOM 876 C CA . LEU B 2 107 ? 14.687 17.562 12.519 1.00 18.11 403 LEU B CA 1
ATOM 877 C C . LEU B 2 107 ? 15.564 17.141 11.347 1.00 20.16 403 LEU B C 1
ATOM 878 O O . LEU B 2 107 ? 16.217 17.967 10.708 1.00 19.51 403 LEU B O 1
ATOM 883 N N . PHE B 2 108 ? 15.629 15.826 11.116 1.00 17.78 404 PHE B N 1
ATOM 884 C CA . PHE B 2 108 ? 16.408 15.272 9.999 1.00 18.00 404 PHE B CA 1
ATOM 885 C C . PHE B 2 108 ? 15.875 15.785 8.672 1.00 20.36 404 PHE B C 1
ATOM 886 O O . PHE B 2 108 ? 16.637 16.184 7.795 1.00 17.51 404 PHE B O 1
ATOM 894 N N . ALA B 2 109 ? 14.545 15.827 8.560 1.00 19.44 405 ALA B N 1
ATOM 895 C CA . ALA B 2 109 ? 13.822 16.371 7.419 1.00 19.37 405 ALA B CA 1
ATOM 896 C C . ALA B 2 109 ? 12.463 16.874 7.944 1.00 22.91 405 ALA B C 1
ATOM 897 O O . ALA B 2 109 ? 12.083 16.537 9.063 1.00 21.32 405 ALA B O 1
ATOM 899 N N . PRO B 2 110 ? 11.707 17.686 7.182 1.00 21.91 406 PRO B N 1
ATOM 900 C CA . PRO B 2 110 ? 10.417 18.180 7.709 1.00 22.78 406 PRO B CA 1
ATOM 901 C C . PRO B 2 110 ? 9.426 17.077 8.121 1.00 27.90 406 PRO B C 1
ATOM 902 O O . PRO B 2 110 ? 8.629 17.311 9.029 1.00 28.90 406 PRO B O 1
ATOM 906 N N . ASN B 2 111 ? 9.535 15.867 7.516 1.00 23.03 407 ASN B N 1
ATOM 907 C CA . ASN B 2 111 ? 8.691 14.694 7.804 1.00 24.02 407 ASN B CA 1
ATOM 9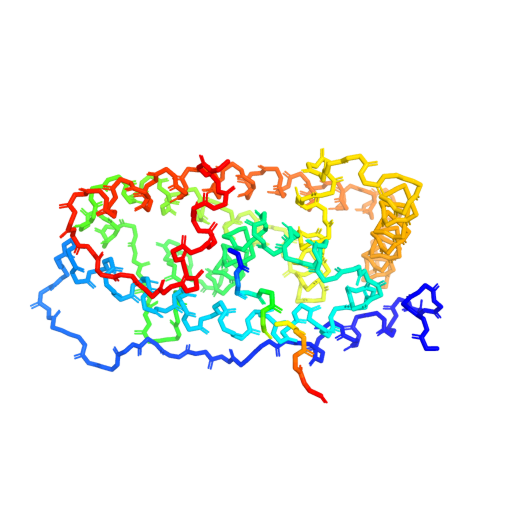08 C C . ASN B 2 111 ? 9.452 13.633 8.609 1.00 28.42 407 ASN B C 1
ATOM 909 O O . ASN B 2 111 ? 9.046 12.463 8.657 1.00 28.69 407 ASN B O 1
ATOM 914 N N . LEU B 2 112 ? 10.586 14.025 9.214 1.00 23.28 408 LEU B N 1
ATOM 915 C CA . LEU B 2 112 ? 11.367 13.088 10.015 1.00 21.45 408 LEU B CA 1
ATOM 916 C C . LEU B 2 112 ? 11.962 13.830 11.223 1.00 25.29 408 LEU B C 1
ATOM 917 O O . LEU B 2 112 ? 13.082 14.345 11.173 1.00 23.21 408 LEU B O 1
ATOM 922 N N . LEU B 2 113 ? 11.153 13.927 12.282 1.00 22.60 409 LEU B N 1
ATOM 923 C CA . LEU B 2 113 ? 11.500 14.603 13.529 1.00 23.06 409 LEU B CA 1
ATOM 924 C C . LEU B 2 113 ? 11.647 13.534 14.595 1.00 27.17 409 LEU B C 1
ATOM 925 O O . LEU B 2 113 ? 10.661 12.881 14.953 1.00 26.87 409 LEU B O 1
ATOM 930 N N . LEU B 2 114 ? 12.890 13.313 15.065 1.00 24.19 410 LEU B N 1
ATOM 931 C CA . LEU B 2 114 ? 13.196 12.268 16.043 1.00 23.56 410 LEU B CA 1
ATOM 932 C C . LEU B 2 114 ? 13.558 12.805 17.409 1.00 29.71 410 LEU B C 1
ATOM 933 O O . LEU B 2 114 ? 14.268 13.796 17.510 1.00 28.01 410 LEU B O 1
ATOM 938 N N . ASP B 2 115 ? 13.099 12.130 18.463 1.00 29.89 411 ASP B N 1
ATOM 939 C CA . ASP B 2 115 ? 13.437 12.509 19.837 1.00 30.29 411 ASP B CA 1
ATOM 940 C C . ASP B 2 115 ? 14.592 11.606 20.284 1.00 34.65 411 ASP B C 1
ATOM 941 O O . ASP B 2 115 ? 14.863 10.609 19.610 1.00 33.21 411 ASP B O 1
ATOM 946 N N . ARG B 2 116 ? 15.260 11.929 21.409 1.00 32.13 412 ARG B N 1
ATOM 947 C CA . ARG B 2 116 ? 16.394 11.139 21.908 1.00 32.85 412 ARG B CA 1
ATOM 948 C C . ARG B 2 116 ? 16.088 9.652 22.156 1.00 37.67 412 ARG B C 1
ATOM 949 O O . ARG B 2 116 ? 16.959 8.807 21.939 1.00 37.45 412 ARG B O 1
ATOM 957 N N . ASN B 2 117 ? 14.850 9.339 22.587 1.00 33.64 413 ASN B N 1
ATOM 958 C CA . ASN B 2 117 ? 14.434 7.966 22.853 1.00 33.76 413 ASN B CA 1
ATOM 959 C C . ASN B 2 117 ? 14.278 7.172 21.571 1.00 37.18 413 ASN B C 1
ATOM 960 O O . ASN B 2 117 ? 14.486 5.970 21.578 1.00 37.21 413 ASN B O 1
ATOM 965 N N . GLN B 2 118 ? 13.973 7.851 20.454 1.00 33.61 414 GLN B N 1
ATOM 966 C CA . GLN B 2 118 ? 13.887 7.200 19.147 1.00 32.94 414 GLN B CA 1
ATOM 967 C C . GLN B 2 118 ? 15.302 6.845 18.673 1.00 36.09 414 GLN B C 1
ATOM 968 O O . GLN B 2 118 ? 15.481 5.869 17.949 1.00 36.48 414 GLN B O 1
ATOM 974 N N . GLY B 2 119 ? 16.297 7.601 19.152 1.00 31.84 415 GLY B N 1
ATOM 975 C CA . GLY B 2 119 ? 17.708 7.356 18.880 1.00 30.62 415 GLY B CA 1
ATOM 976 C C . GLY B 2 119 ? 18.163 6.021 19.431 1.00 32.51 415 GLY B C 1
ATOM 977 O O . GLY B 2 119 ? 19.018 5.368 18.832 1.00 29.12 415 GLY B O 1
ATOM 978 N N . LYS B 2 120 ? 17.540 5.575 20.549 1.00 29.79 416 LYS B N 1
ATOM 979 C CA . LYS B 2 120 ? 17.832 4.289 21.212 1.00 30.68 416 LYS B CA 1
ATOM 980 C C . LYS B 2 120 ? 17.532 3.062 20.334 1.00 34.36 416 LYS B C 1
ATOM 981 O O . LYS B 2 120 ? 17.936 1.957 20.688 1.00 32.67 416 LYS B O 1
ATOM 987 N N . CYS B 2 121 ? 16.849 3.252 19.185 1.00 33.44 417 CYS B N 1
ATOM 988 C CA . CYS B 2 121 ? 16.537 2.161 18.250 1.00 35.12 417 CYS B CA 1
ATOM 989 C C . CYS B 2 121 ? 17.787 1.604 17.575 1.00 34.13 417 CYS B C 1
ATOM 990 O O . CYS B 2 121 ? 17.766 0.470 17.094 1.00 32.77 417 CYS B O 1
ATOM 993 N N . VAL B 2 122 ? 18.885 2.393 17.562 1.00 27.12 418 VAL B N 1
ATOM 994 C CA . VAL B 2 122 ? 20.166 2.019 16.966 1.00 26.31 418 VAL B CA 1
ATOM 995 C C . VAL B 2 122 ? 21.224 2.010 18.063 1.00 29.42 418 VAL B C 1
ATOM 996 O O . VAL B 2 122 ? 21.366 3.005 18.777 1.00 28.96 418 VAL B O 1
ATOM 1000 N N . GLU B 2 123 ? 21.994 0.921 18.166 1.00 26.97 419 GLU B N 1
ATOM 1001 C CA . GLU B 2 123 ? 23.071 0.792 19.152 1.00 27.95 419 GLU B CA 1
ATOM 1002 C C . GLU B 2 123 ? 24.093 1.928 18.937 1.00 30.50 419 GLU B C 1
ATOM 1003 O O . GLU B 2 123 ? 24.470 2.194 17.794 1.00 27.76 419 GLU B O 1
ATOM 1009 N N . GLY B 2 124 ? 24.457 2.615 20.028 1.00 27.73 420 GLY B N 1
ATOM 1010 C CA . GLY B 2 124 ? 25.412 3.725 20.037 1.00 27.36 420 GLY B CA 1
ATOM 1011 C C . GLY B 2 124 ? 24.942 5.058 19.468 1.00 30.77 420 GLY B C 1
ATOM 1012 O O . GLY B 2 124 ? 25.716 6.018 19.456 1.00 29.94 420 GLY B O 1
ATOM 1013 N N . MET B 2 125 ? 23.677 5.146 19.013 1.00 27.69 421 MET B N 1
ATOM 1014 C CA . MET B 2 125 ? 23.081 6.345 18.398 1.00 28.06 421 MET B CA 1
ATOM 1015 C C . MET B 2 125 ? 22.673 7.442 19.409 1.00 29.76 421 MET B C 1
ATOM 1016 O O . MET B 2 125 ? 22.904 8.625 19.152 1.00 28.86 421 MET B O 1
ATOM 1021 N N . VAL B 2 126 ? 22.052 7.059 20.534 1.00 25.35 422 VAL B N 1
ATOM 1022 C CA . VAL B 2 126 ? 21.602 8.022 21.542 1.00 24.55 422 VAL B CA 1
ATOM 1023 C C . VAL B 2 126 ? 22.716 8.964 22.040 1.00 24.97 422 VAL B C 1
ATOM 1024 O O . VAL B 2 126 ? 22.443 10.146 22.257 1.00 24.27 422 VAL B O 1
ATOM 1028 N N . GLU B 2 127 ? 23.967 8.468 22.143 1.00 21.28 423 GLU B N 1
ATOM 1029 C CA . GLU B 2 127 ? 25.124 9.266 22.572 1.00 21.02 423 GLU B CA 1
ATOM 1030 C C . GLU B 2 127 ? 25.423 10.388 21.559 1.00 23.64 423 GLU B C 1
ATOM 1031 O O . GLU B 2 127 ? 25.733 11.513 21.953 1.00 21.82 423 GLU B O 1
ATOM 1037 N N . ILE B 2 128 ? 25.309 10.070 20.258 1.00 20.04 424 ILE B N 1
ATOM 1038 C CA . ILE B 2 128 ? 25.498 11.031 19.145 1.00 19.10 424 ILE B CA 1
ATOM 1039 C C . ILE B 2 128 ? 24.347 12.010 19.113 1.00 19.76 424 ILE B C 1
ATOM 1040 O O . ILE B 2 128 ? 24.577 13.216 18.976 1.00 15.94 424 ILE B O 1
ATOM 1045 N N . PHE B 2 129 ? 23.098 11.509 19.262 1.00 17.97 425 PHE B N 1
ATOM 1046 C CA . PHE B 2 129 ? 21.916 12.372 19.322 1.00 18.59 425 PHE B CA 1
ATOM 1047 C C . PHE B 2 129 ? 22.065 13.406 20.429 1.00 20.59 425 PHE B C 1
ATOM 1048 O O . PHE B 2 129 ? 21.726 14.566 20.219 1.00 18.28 425 PHE B O 1
ATOM 1056 N N . ASP B 2 130 ? 22.585 12.990 21.609 1.00 18.73 426 ASP B N 1
ATOM 1057 C CA . ASP B 2 130 ? 22.779 13.894 22.750 1.00 18.50 426 ASP B CA 1
ATOM 1058 C C . ASP B 2 130 ? 23.759 15.026 22.457 1.00 21.02 426 ASP B C 1
ATOM 1059 O O . ASP B 2 130 ? 23.497 16.176 22.818 1.00 20.12 426 ASP B O 1
ATOM 1064 N N . MET B 2 131 ? 24.857 14.718 21.755 1.00 17.39 427 MET B N 1
ATOM 1065 C CA . MET B 2 131 ? 25.852 15.727 21.382 1.00 17.17 427 MET B CA 1
ATOM 1066 C C . MET B 2 131 ? 25.245 16.714 20.361 1.00 18.02 427 MET B C 1
ATOM 1067 O O . MET B 2 131 ? 25.480 17.919 20.454 1.00 18.14 427 MET B O 1
ATOM 1072 N N . LEU B 2 132 ? 24.450 16.198 19.407 1.00 14.25 428 LEU B N 1
ATOM 1073 C CA . LEU B 2 132 ? 23.758 17.018 18.395 1.00 13.74 428 LEU B CA 1
ATOM 1074 C C . LEU B 2 132 ? 22.722 17.926 19.064 1.00 16.81 428 LEU B C 1
ATOM 1075 O O . LEU B 2 132 ? 22.660 19.126 18.780 1.00 15.38 428 LEU B O 1
ATOM 1080 N N . LEU B 2 133 ? 21.933 17.355 19.989 1.00 15.47 429 LEU B N 1
ATOM 1081 C CA . LEU B 2 133 ? 20.935 18.108 20.738 1.00 16.00 429 LEU B CA 1
ATOM 1082 C C . LEU B 2 133 ? 21.594 19.231 21.544 1.00 19.08 429 LEU B C 1
ATOM 1083 O O . LEU B 2 133 ? 21.091 20.355 21.552 1.00 19.92 429 LEU B O 1
ATOM 1088 N N . ALA B 2 134 ? 22.768 18.960 22.141 1.00 18.91 430 ALA B N 1
ATOM 1089 C CA . ALA B 2 134 ? 23.514 19.959 22.911 1.00 18.65 430 ALA B CA 1
ATOM 1090 C C . ALA B 2 134 ? 24.008 21.089 22.013 1.00 21.21 430 ALA B C 1
ATOM 1091 O O . ALA B 2 134 ? 24.055 22.247 22.443 1.00 19.41 430 ALA B O 1
ATOM 1093 N N . THR B 2 135 ? 24.397 20.761 20.765 1.00 17.14 431 THR B N 1
ATOM 1094 C CA . THR B 2 135 ? 24.862 21.795 19.831 1.00 16.36 431 THR B CA 1
ATOM 1095 C C . THR B 2 135 ? 23.682 22.669 19.392 1.00 18.48 431 THR B C 1
ATOM 1096 O O . THR B 2 135 ? 23.806 23.890 19.305 1.00 18.09 431 THR B O 1
ATOM 1100 N N . SER B 2 136 ? 22.526 22.042 19.167 1.00 16.19 432 SER B N 1
ATOM 1101 C CA . SER B 2 136 ? 21.322 22.765 18.766 1.00 16.68 432 SER B CA 1
ATOM 1102 C C . SER B 2 136 ? 20.895 23.717 19.881 1.00 20.45 432 SER B C 1
ATOM 1103 O O . SER B 2 136 ? 20.589 24.878 19.601 1.00 18.76 432 SER B O 1
ATOM 1106 N N . SER B 2 137 ? 20.981 23.253 21.147 1.00 20.13 433 SER B N 1
ATOM 1107 C CA . SER B 2 137 ? 20.687 24.061 22.329 1.00 20.59 433 SER B CA 1
ATOM 1108 C C . SER B 2 137 ? 21.668 25.239 22.391 1.00 22.00 433 SER B C 1
ATOM 1109 O O . SER B 2 137 ? 21.247 26.368 22.605 1.00 22.04 433 SER B O 1
ATOM 1112 N N . ARG B 2 138 ? 22.955 24.996 22.134 1.00 18.71 434 ARG B N 1
ATOM 1113 C CA . ARG B 2 138 ? 23.966 26.063 22.134 1.00 17.56 434 ARG B CA 1
ATOM 1114 C C . ARG B 2 138 ? 23.665 27.152 21.092 1.00 19.16 434 ARG B C 1
ATOM 1115 O O . ARG B 2 138 ? 23.764 28.341 21.400 1.00 18.61 434 ARG B O 1
ATOM 1123 N N . PHE B 2 139 ? 23.259 26.746 19.881 1.00 17.93 435 PHE B N 1
ATOM 1124 C CA . PHE B 2 139 ? 22.918 27.655 18.778 1.00 18.10 435 PHE B CA 1
ATOM 1125 C C . PHE B 2 139 ? 21.705 28.514 19.149 1.00 20.72 435 PHE B C 1
ATOM 1126 O O . PHE B 2 139 ? 21.688 29.696 18.839 1.00 19.21 435 PHE B O 1
ATOM 1134 N N . ARG B 2 140 ? 20.707 27.918 19.837 1.00 19.72 436 ARG B N 1
ATOM 1135 C CA . ARG B 2 140 ? 19.504 28.616 20.315 1.00 20.68 436 ARG B CA 1
ATOM 1136 C C . ARG B 2 140 ? 19.888 29.669 21.366 1.00 25.46 436 ARG B C 1
ATOM 1137 O O . ARG B 2 140 ? 19.490 30.826 21.235 1.00 24.66 436 ARG B O 1
ATOM 1145 N N . MET B 2 141 ? 20.712 29.289 22.370 1.00 25.04 437 MET B N 1
ATOM 1146 C CA . MET B 2 141 ? 21.184 30.209 23.419 1.00 28.04 437 MET B CA 1
ATOM 1147 C C . MET B 2 141 ? 21.927 31.402 22.806 1.00 27.78 437 MET B C 1
ATOM 1148 O O . MET B 2 141 ? 21.821 32.525 23.301 1.00 26.21 437 MET B O 1
ATOM 1153 N N . MET B 2 142 ? 22.651 31.156 21.703 1.00 21.06 438 MET B N 1
ATOM 1154 C CA . MET B 2 142 ? 23.414 32.181 21.000 1.00 18.87 438 MET B CA 1
ATOM 1155 C C . MET B 2 142 ? 22.580 32.979 20.016 1.00 22.79 438 MET B C 1
ATOM 1156 O O . MET B 2 142 ? 23.072 33.983 19.489 1.00 21.86 438 MET B O 1
ATOM 1161 N N . ASN B 2 143 ? 21.334 32.515 19.732 1.00 19.88 439 ASN B N 1
ATOM 1162 C CA . ASN B 2 143 ? 20.412 33.113 18.765 1.00 19.34 439 ASN B CA 1
ATOM 1163 C C . ASN B 2 143 ? 21.108 33.204 17.393 1.00 21.79 439 ASN B C 1
ATOM 1164 O O . ASN B 2 143 ? 21.194 34.282 16.782 1.00 19.65 439 ASN B O 1
ATOM 1169 N N . LEU B 2 144 ? 21.705 32.056 16.961 1.00 19.03 440 LEU B N 1
ATOM 1170 C CA . LEU B 2 144 ? 22.427 31.978 15.687 1.00 17.13 440 LEU B CA 1
ATOM 1171 C C . LEU B 2 144 ? 21.516 32.407 14.560 1.00 21.64 440 LEU B C 1
ATOM 1172 O O . LEU B 2 144 ? 20.384 31.922 14.469 1.00 20.14 440 LEU B O 1
ATOM 1177 N N . GLN B 2 145 ? 22.004 33.338 13.717 1.00 18.75 441 GLN B N 1
ATOM 1178 C CA . GLN B 2 145 ? 21.237 33.860 12.589 1.00 18.87 441 GLN B CA 1
ATOM 1179 C C . GLN B 2 145 ? 21.558 33.057 11.338 1.00 19.86 441 GLN B C 1
ATOM 1180 O O . GLN B 2 145 ? 22.666 32.504 11.232 1.00 17.43 441 GLN B O 1
ATOM 1186 N N . GLY B 2 146 ? 20.629 33.042 10.377 1.00 17.16 442 GLY B N 1
ATOM 1187 C CA . GLY B 2 146 ? 20.801 32.320 9.114 1.00 16.87 442 GLY B CA 1
ATOM 1188 C C . GLY B 2 146 ? 22.028 32.732 8.322 1.00 22.08 442 GLY B C 1
ATOM 1189 O O . GLY B 2 146 ? 22.731 31.882 7.763 1.00 20.77 442 GLY B O 1
ATOM 1190 N N . GLU B 2 147 ? 22.323 34.039 8.307 1.00 19.18 443 GLU B N 1
ATOM 1191 C CA . GLU B 2 147 ? 23.490 34.567 7.591 1.00 19.63 443 GLU B CA 1
ATOM 1192 C C . GLU B 2 147 ? 24.795 34.094 8.245 1.00 20.05 443 GLU B C 1
ATOM 1193 O O . GLU B 2 147 ? 25.777 33.854 7.537 1.00 18.52 443 GLU B O 1
ATOM 1199 N N . GLU B 2 148 ? 24.794 33.938 9.582 1.00 15.15 444 GLU B N 1
ATOM 1200 C CA . GLU B 2 148 ? 25.966 33.431 10.330 1.00 15.74 444 GLU B CA 1
ATOM 1201 C C . GLU B 2 148 ? 26.122 31.957 10.052 1.00 17.95 444 GLU B C 1
ATOM 1202 O O . GLU B 2 148 ? 27.239 31.504 9.815 1.00 17.64 444 GLU B O 1
ATOM 1208 N N . PHE B 2 149 ? 24.994 31.201 10.069 1.00 13.47 445 PHE B N 1
ATOM 1209 C CA . PHE B 2 149 ? 25.004 29.755 9.788 1.00 13.92 445 PHE B CA 1
ATOM 1210 C C . PHE B 2 149 ? 25.629 29.460 8.428 1.00 16.66 445 PHE B C 1
ATOM 1211 O O . PHE B 2 149 ? 26.423 28.532 8.321 1.00 14.98 445 PHE B O 1
ATOM 1219 N N . VAL B 2 150 ? 25.238 30.199 7.363 1.00 14.43 446 VAL B N 1
ATOM 1220 C CA . VAL B 2 150 ? 25.833 29.911 6.038 1.00 14.53 446 VAL B CA 1
ATOM 1221 C C . VAL B 2 150 ? 27.342 30.190 6.006 1.00 16.27 446 VAL B C 1
ATOM 1222 O O . VAL B 2 150 ? 28.089 29.454 5.350 1.00 16.34 446 VAL B O 1
ATOM 1226 N N . CYS B 2 151 ? 27.800 31.218 6.738 1.00 14.13 447 CYS B N 1
ATOM 1227 C CA . CYS B 2 151 ? 29.242 31.486 6.844 1.00 13.87 447 CYS B CA 1
ATOM 1228 C C . CYS B 2 151 ? 29.932 30.330 7.520 1.00 15.79 447 CYS B C 1
ATOM 1229 O O . CYS B 2 151 ? 30.942 29.863 7.021 1.00 14.25 447 CYS B O 1
ATOM 1232 N N . LEU B 2 152 ? 29.350 29.815 8.624 1.00 14.99 448 LEU B N 1
ATOM 1233 C CA . LEU B 2 152 ? 29.973 28.693 9.364 1.00 13.90 448 LEU B CA 1
ATOM 1234 C C . LEU B 2 152 ? 30.077 27.435 8.538 1.00 16.73 448 LEU B C 1
ATOM 1235 O O . LEU B 2 152 ? 31.096 26.732 8.567 1.00 13.95 448 LEU B O 1
ATOM 1240 N N . LYS B 2 153 ? 29.024 27.141 7.780 1.00 14.65 449 LYS B N 1
ATOM 1241 C CA . LYS B 2 153 ? 29.023 25.927 6.976 1.00 13.52 449 LYS B CA 1
ATOM 1242 C C . LYS B 2 153 ? 30.110 25.992 5.876 1.00 17.93 449 LYS B C 1
ATOM 1243 O O . LYS B 2 153 ? 30.794 24.995 5.632 1.00 17.66 449 LYS B O 1
ATOM 1249 N N . SER B 2 154 ? 30.306 27.173 5.259 1.00 15.33 450 SER B N 1
ATOM 1250 C CA . SER B 2 154 ? 31.361 27.368 4.252 1.00 14.58 450 SER B CA 1
ATOM 1251 C C . SER B 2 154 ? 32.774 27.316 4.885 1.00 17.08 450 SER B C 1
ATOM 1252 O O . SER B 2 154 ? 33.719 26.785 4.282 1.00 15.15 450 SER B O 1
ATOM 1255 N N . ILE B 2 155 ? 32.897 27.804 6.129 1.00 13.10 451 ILE B N 1
ATOM 1256 C CA . ILE B 2 155 ? 34.150 27.700 6.903 1.00 13.26 451 ILE B CA 1
ATOM 1257 C C . ILE B 2 155 ? 34.503 26.221 7.093 1.00 15.23 451 ILE B C 1
ATOM 1258 O O . ILE B 2 155 ? 35.639 25.842 6.858 1.00 12.51 451 ILE B O 1
ATOM 1263 N N . ILE B 2 156 ? 33.516 25.383 7.448 1.00 13.05 452 ILE B N 1
ATOM 1264 C CA . ILE B 2 156 ? 33.738 23.931 7.611 1.00 11.95 452 ILE B CA 1
ATOM 1265 C C . ILE B 2 156 ? 34.267 23.322 6.315 1.00 16.75 452 ILE B C 1
ATOM 1266 O O . ILE B 2 156 ? 35.261 22.581 6.329 1.00 16.22 452 ILE B O 1
ATOM 1271 N N . LEU B 2 157 ? 33.611 23.633 5.187 1.00 14.17 453 LEU B N 1
ATOM 1272 C CA . LEU B 2 157 ? 34.016 23.084 3.898 1.00 13.86 453 LEU B CA 1
ATOM 1273 C C . LEU B 2 157 ? 35.464 23.428 3.592 1.00 17.82 453 LEU B C 1
ATOM 1274 O O . LEU B 2 157 ? 36.226 22.567 3.161 1.00 14.58 453 LEU B O 1
ATOM 1279 N N . LEU B 2 158 ? 35.839 24.679 3.825 1.00 15.77 454 LEU B N 1
ATOM 1280 C CA . LEU B 2 158 ? 37.176 25.129 3.461 1.00 16.37 454 LEU B CA 1
ATOM 1281 C C . LEU B 2 158 ? 38.246 24.773 4.453 1.00 20.82 454 LEU B C 1
ATOM 1282 O O . LEU B 2 158 ? 39.375 24.487 4.056 1.00 20.30 454 LEU B O 1
ATOM 1287 N N . ASN B 2 159 ? 37.897 24.779 5.740 1.00 17.34 455 ASN B N 1
ATOM 1288 C CA . ASN B 2 159 ? 38.876 24.528 6.792 1.00 17.60 455 ASN B CA 1
ATOM 1289 C C . ASN B 2 159 ? 39.109 23.076 7.135 1.00 19.19 455 ASN B C 1
ATOM 1290 O O . ASN B 2 159 ? 40.235 22.728 7.485 1.00 16.72 455 ASN B O 1
ATOM 1295 N N . SER B 2 160 ? 38.054 22.240 7.167 1.00 17.98 456 SER B N 1
ATOM 1296 C CA . SER B 2 160 ? 38.231 20.873 7.663 1.00 17.62 456 SER B CA 1
ATOM 1297 C C . SER B 2 160 ? 39.403 20.078 7.126 1.00 20.89 456 SER B C 1
ATOM 1298 O O . SER B 2 160 ? 40.137 19.468 7.919 1.00 21.21 456 SER B O 1
ATOM 1301 N N . GLY B 2 161 ? 39.583 20.108 5.810 1.00 17.27 457 GLY B N 1
ATOM 1302 C CA . GLY B 2 161 ? 40.620 19.335 5.130 1.00 18.00 457 GLY B CA 1
ATOM 1303 C C . GLY B 2 161 ? 41.894 20.070 4.772 1.00 23.06 457 GLY B C 1
ATOM 1304 O O . GLY B 2 161 ? 42.779 19.475 4.161 1.00 22.70 457 GLY B O 1
ATOM 1305 N N . VAL B 2 162 ? 41.999 21.346 5.137 1.00 21.43 458 VAL B N 1
ATOM 1306 C CA . VAL B 2 162 ? 43.141 22.208 4.776 1.00 21.55 458 VAL B CA 1
ATOM 1307 C C . VAL B 2 162 ? 44.502 21.851 5.418 1.00 27.81 458 VAL B C 1
ATOM 1308 O O . VAL B 2 162 ? 45.534 22.240 4.873 1.00 28.40 458 VAL B O 1
ATOM 1312 N N . TYR B 2 163 ? 44.508 21.154 6.563 1.00 25.42 459 TYR B N 1
ATOM 1313 C CA . TYR B 2 163 ? 45.766 20.790 7.228 1.00 27.48 459 TYR B CA 1
ATOM 1314 C C . TYR B 2 163 ? 46.157 19.356 6.924 1.00 30.70 459 TYR B C 1
ATOM 1315 O O . TYR B 2 163 ? 47.183 18.878 7.427 1.00 29.85 459 TYR B O 1
ATOM 1324 N N . THR B 2 164 ? 45.350 18.675 6.087 1.00 27.28 460 THR B N 1
ATOM 1325 C CA . THR B 2 164 ? 45.548 17.261 5.733 1.00 28.34 460 THR B CA 1
ATOM 1326 C C . THR B 2 164 ? 45.765 16.960 4.241 1.00 33.77 460 THR B C 1
ATOM 1327 O O . THR B 2 164 ? 45.632 15.802 3.839 1.00 31.56 460 THR B O 1
ATOM 1331 N N . PHE B 2 165 ? 46.142 17.970 3.422 1.00 32.75 461 PHE B N 1
ATOM 1332 C CA . PHE B 2 165 ? 46.493 17.708 2.013 1.00 34.72 461 PHE B CA 1
ATOM 1333 C C . PHE B 2 165 ? 47.881 17.029 2.020 1.00 44.33 461 PHE B C 1
ATOM 1334 O O . PHE B 2 165 ? 48.544 17.020 3.056 1.00 43.96 461 PHE B O 1
ATOM 1342 N N . LEU B 2 166 ? 48.367 16.554 0.867 1.00 47.49 462 LEU B N 1
ATOM 1343 C CA . LEU B 2 166 ? 49.747 16.041 0.790 1.00 50.02 462 LEU B CA 1
ATOM 1344 C C . LEU B 2 166 ? 50.686 17.292 0.712 1.00 57.60 462 LEU B C 1
ATOM 1345 O O . LEU B 2 166 ? 50.372 18.339 1.293 1.00 58.75 462 LEU B O 1
ATOM 1350 N N . SER B 2 167 ? 51.805 17.206 -0.011 1.00 54.62 463 SER B N 1
ATOM 1351 C CA . SER B 2 167 ? 52.684 18.360 -0.156 1.00 54.03 463 SER B CA 1
ATOM 1352 C C . SER B 2 167 ? 52.769 18.742 -1.619 1.00 56.89 463 SER B C 1
ATOM 1353 O O . SER B 2 167 ? 53.635 19.556 -1.979 1.00 56.50 463 SER B O 1
ATOM 1356 N N . SER B 2 168 ? 51.823 18.196 -2.454 1.00 51.02 464 SER B N 1
ATOM 1357 C CA . SER B 2 168 ? 51.722 18.362 -3.912 1.00 49.46 464 SER B CA 1
ATOM 1358 C C . SER B 2 168 ? 52.334 19.667 -4.481 1.00 46.60 464 SER B C 1
ATOM 1359 O O . SER B 2 168 ? 51.659 20.569 -4.979 1.00 43.10 464 SER B O 1
ATOM 1362 N N . THR B 2 169 ? 53.664 19.733 -4.332 1.00 39.90 465 THR B N 1
ATOM 1363 C CA . THR B 2 169 ? 54.558 20.806 -4.712 1.00 36.34 465 THR B CA 1
ATOM 1364 C C . THR B 2 169 ? 54.125 22.189 -4.183 1.00 30.84 465 THR B C 1
ATOM 1365 O O . THR B 2 169 ? 53.410 22.352 -3.178 1.00 28.11 465 THR B O 1
ATOM 1369 N N . LEU B 2 170 ? 54.576 23.179 -4.897 1.00 22.82 466 LEU B N 1
ATOM 1370 C CA . LEU B 2 170 ? 54.290 24.578 -4.736 1.00 21.55 466 LEU B CA 1
ATOM 1371 C C . LEU B 2 170 ? 52.824 24.811 -5.057 1.00 22.49 466 LEU B C 1
ATOM 1372 O O . LEU B 2 170 ? 52.263 25.770 -4.559 1.00 20.92 466 LEU B O 1
ATOM 1377 N N . LYS B 2 171 ? 52.191 23.929 -5.880 1.00 18.95 467 LYS B N 1
ATOM 1378 C CA . LYS B 2 171 ? 50.763 24.091 -6.172 1.00 18.77 467 LYS B CA 1
ATOM 1379 C C . LYS B 2 171 ? 49.965 23.896 -4.863 1.00 19.97 467 LYS B C 1
ATOM 1380 O O . LYS B 2 171 ? 49.062 24.672 -4.594 1.00 18.84 467 LYS B O 1
ATOM 1386 N N . SER B 2 172 ? 50.350 22.918 -4.030 1.00 18.13 468 SER B N 1
ATOM 1387 C CA . SER B 2 172 ? 49.690 22.672 -2.727 1.00 18.17 468 SER B CA 1
ATOM 1388 C C . SER B 2 172 ? 49.800 23.928 -1.856 1.00 20.86 468 SER B C 1
ATOM 1389 O O . SER B 2 172 ? 48.832 24.324 -1.224 1.00 18.54 468 SER B O 1
ATOM 1392 N N . LEU B 2 173 ? 50.973 24.593 -1.867 1.00 18.26 469 LEU B N 1
ATOM 1393 C CA . LEU B 2 173 ? 51.178 25.829 -1.095 1.00 18.51 469 LEU B CA 1
ATOM 1394 C C . LEU B 2 173 ? 50.259 26.957 -1.569 1.00 20.90 469 LEU B C 1
ATOM 1395 O O . LEU B 2 173 ? 49.701 27.679 -0.747 1.00 20.49 469 LEU B O 1
ATOM 1400 N N . GLU B 2 174 ? 50.091 27.082 -2.889 1.00 17.92 470 GLU B N 1
ATOM 1401 C CA . GLU B 2 174 ? 49.248 28.081 -3.546 1.00 18.74 470 GLU B CA 1
ATOM 1402 C C . GLU B 2 174 ? 47.791 27.817 -3.163 1.00 21.31 470 GLU B C 1
ATOM 1403 O O . GLU B 2 174 ? 47.027 28.753 -2.889 1.00 20.42 470 GLU B O 1
ATOM 1409 N N . GLU B 2 175 ? 47.416 26.532 -3.175 1.00 17.22 471 GLU B N 1
ATOM 1410 C CA . GLU B 2 175 ? 46.059 26.120 -2.837 1.00 17.23 471 GLU B CA 1
ATOM 1411 C C . GLU B 2 175 ? 45.698 26.435 -1.397 1.00 18.36 471 GLU B C 1
ATOM 1412 O O . GLU B 2 175 ? 44.636 26.992 -1.137 1.00 18.10 471 GLU B O 1
ATOM 1418 N N . LYS B 2 176 ? 46.582 26.079 -0.460 1.00 15.08 472 LYS B N 1
ATOM 1419 C CA . LYS B 2 176 ? 46.377 26.343 0.964 1.00 14.38 472 LYS B CA 1
ATOM 1420 C C . LYS B 2 176 ? 46.288 27.838 1.228 1.00 18.10 472 LYS B C 1
ATOM 1421 O O . LYS B 2 176 ? 45.427 28.297 1.991 1.00 16.57 472 LYS B O 1
ATOM 1427 N N . ASP B 2 177 ? 47.145 28.617 0.554 1.00 14.90 473 ASP B N 1
ATOM 1428 C CA . ASP B 2 177 ? 47.121 30.072 0.725 1.00 14.69 473 ASP B CA 1
ATOM 1429 C C . ASP B 2 177 ? 45.775 30.624 0.278 1.00 18.14 473 ASP B C 1
ATOM 1430 O O . ASP B 2 177 ? 45.213 31.463 0.975 1.00 18.02 473 ASP B O 1
ATOM 1435 N N . HIS B 2 178 ? 45.269 30.164 -0.879 1.00 15.86 474 HIS B N 1
ATOM 1436 C CA . HIS B 2 178 ? 43.994 30.583 -1.460 1.00 17.33 474 HIS B CA 1
ATOM 1437 C C . HIS B 2 178 ? 42.866 30.302 -0.478 1.00 18.47 474 HIS B C 1
ATOM 1438 O O . HIS B 2 178 ? 42.066 31.191 -0.198 1.00 17.54 474 HIS B O 1
ATOM 1445 N N . ILE B 2 179 ? 42.830 29.080 0.065 1.00 14.01 475 ILE B N 1
ATOM 1446 C CA . ILE B 2 179 ? 41.801 28.684 1.049 1.00 13.89 475 ILE B CA 1
ATOM 1447 C C . ILE B 2 179 ? 41.842 29.610 2.274 1.00 18.17 475 ILE B C 1
ATOM 1448 O O . ILE B 2 179 ? 40.803 30.115 2.697 1.00 16.27 475 ILE B O 1
ATOM 1453 N N . HIS B 2 180 ? 43.039 29.855 2.817 1.00 17.12 476 HIS B N 1
ATOM 1454 C CA . HIS B 2 180 ? 43.200 30.752 3.968 1.00 17.63 476 HIS B CA 1
ATOM 1455 C C . HIS B 2 180 ? 42.743 32.173 3.689 1.00 18.27 476 HIS B C 1
ATOM 1456 O O . HIS B 2 180 ? 42.167 32.797 4.576 1.00 16.49 476 HIS B O 1
ATOM 1463 N N . ARG B 2 181 ? 42.959 32.680 2.446 1.00 15.23 477 ARG B N 1
ATOM 1464 C CA . ARG B 2 181 ? 42.476 34.009 2.084 1.00 14.86 477 ARG B CA 1
ATOM 1465 C C . ARG B 2 181 ? 40.961 34.032 1.965 1.00 17.71 477 ARG B C 1
ATOM 1466 O O . ARG B 2 181 ? 40.347 35.002 2.388 1.00 17.14 477 ARG B O 1
ATOM 1474 N N . VAL B 2 182 ? 40.348 32.948 1.427 1.00 14.69 478 VAL B N 1
ATOM 1475 C CA . VAL B 2 182 ? 38.886 32.871 1.351 1.00 14.96 478 VAL B CA 1
ATOM 1476 C C . VAL B 2 182 ? 38.334 32.785 2.786 1.00 18.14 478 VAL B C 1
ATOM 1477 O O . VAL B 2 182 ? 37.360 33.462 3.109 1.00 16.79 478 VAL B O 1
ATOM 1481 N N . LEU B 2 183 ? 38.981 31.991 3.652 1.00 14.97 479 LEU B N 1
ATOM 1482 C CA . LEU B 2 183 ? 38.523 31.907 5.045 1.00 13.99 479 LEU B CA 1
ATOM 1483 C C . LEU B 2 183 ? 38.586 33.274 5.730 1.00 17.91 479 LEU B C 1
ATOM 1484 O O . LEU B 2 183 ? 37.646 33.634 6.438 1.00 16.99 479 LEU B O 1
ATOM 1489 N N . ASP B 2 184 ? 39.658 34.069 5.460 1.00 16.67 480 ASP B N 1
ATOM 1490 C CA . ASP B 2 184 ? 39.798 35.436 5.989 1.00 16.72 480 ASP B CA 1
ATOM 1491 C C . ASP B 2 184 ? 38.645 36.336 5.525 1.00 18.41 480 ASP B C 1
ATOM 1492 O O . ASP B 2 184 ? 38.128 37.127 6.328 1.00 17.66 480 ASP B O 1
ATOM 1497 N N . LYS B 2 185 ? 38.208 36.181 4.268 1.00 15.33 481 LYS B N 1
ATOM 1498 C CA . LYS B 2 185 ? 37.048 36.946 3.745 1.00 15.48 481 LYS B CA 1
ATOM 1499 C C . LYS B 2 185 ? 35.764 36.554 4.497 1.00 18.18 481 LYS B C 1
ATOM 1500 O O . LYS B 2 185 ? 34.917 37.404 4.753 1.00 17.97 481 LYS B O 1
ATOM 1506 N N . ILE B 2 186 ? 35.615 35.271 4.824 1.00 14.83 482 ILE B N 1
ATOM 1507 C CA . ILE B 2 186 ? 34.424 34.803 5.566 1.00 13.29 482 ILE B CA 1
ATOM 1508 C C . ILE B 2 186 ? 34.435 35.345 6.998 1.00 18.54 482 ILE B C 1
ATOM 1509 O O . ILE B 2 186 ? 33.380 35.716 7.526 1.00 18.49 482 ILE B O 1
ATOM 1514 N N . THR B 2 187 ? 35.629 35.455 7.613 1.00 15.45 483 THR B N 1
ATOM 1515 C CA . THR B 2 187 ? 35.762 36.045 8.957 1.00 14.62 483 THR B CA 1
ATOM 1516 C C . THR B 2 187 ? 35.295 37.513 8.875 1.00 18.84 483 THR B C 1
ATOM 1517 O O . THR B 2 187 ? 34.493 37.946 9.704 1.00 17.54 483 THR B O 1
ATOM 1521 N N . ASP B 2 188 ? 35.814 38.272 7.878 1.00 17.52 484 ASP B N 1
ATOM 1522 C CA . ASP B 2 188 ? 35.422 39.683 7.642 1.00 18.46 484 ASP B CA 1
ATOM 1523 C C . ASP B 2 188 ? 33.891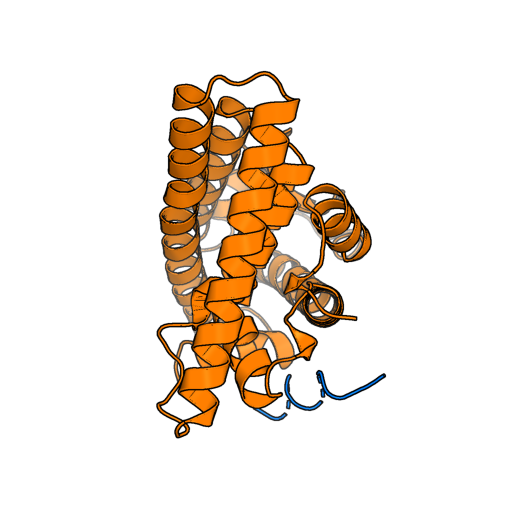 39.799 7.493 1.00 20.40 484 ASP B C 1
ATOM 1524 O O . ASP B 2 188 ? 33.289 40.725 8.049 1.00 20.12 484 ASP B O 1
ATOM 1529 N N . THR B 2 189 ? 33.276 38.841 6.778 1.00 16.84 485 THR B N 1
ATOM 1530 C CA . THR B 2 189 ? 31.832 38.751 6.561 1.00 17.33 485 THR B CA 1
ATOM 1531 C C . THR B 2 189 ? 31.096 38.542 7.891 1.00 19.50 485 THR B C 1
ATOM 1532 O O . THR B 2 189 ? 30.131 39.257 8.175 1.00 18.02 485 THR B O 1
ATOM 1536 N N . LEU B 2 190 ? 31.564 37.599 8.736 1.00 16.88 486 LEU B N 1
ATOM 1537 C CA . LEU B 2 190 ? 30.885 37.383 10.033 1.00 16.04 486 LEU B CA 1
ATOM 1538 C C . LEU B 2 190 ? 30.954 38.626 10.897 1.00 18.08 486 LEU B C 1
ATOM 1539 O O . LEU B 2 190 ? 29.963 38.998 11.531 1.00 17.91 486 LEU B O 1
ATOM 1544 N N . ILE B 2 191 ? 32.115 39.279 10.909 1.00 16.30 487 ILE B N 1
ATOM 1545 C CA . ILE B 2 191 ? 32.341 40.489 11.697 1.00 17.02 487 ILE B CA 1
ATOM 1546 C C . ILE B 2 191 ? 31.409 41.603 11.212 1.00 21.97 487 ILE B C 1
ATOM 1547 O O . ILE B 2 191 ? 30.774 42.259 12.040 1.00 20.82 487 ILE B O 1
ATOM 1552 N N . HIS B 2 192 ? 31.293 41.773 9.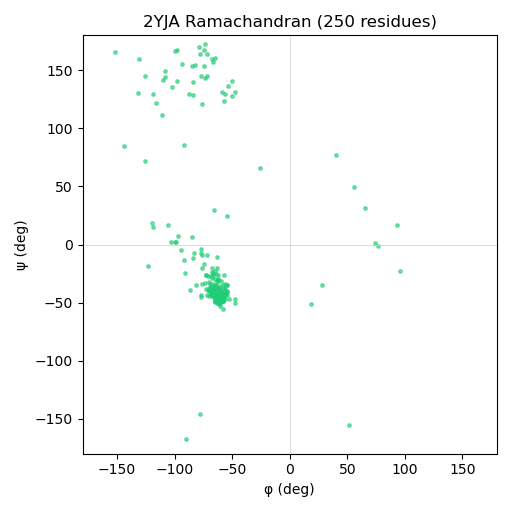883 1.00 20.87 488 HIS B N 1
ATOM 1553 C CA . HIS B 2 192 ? 30.396 42.776 9.293 1.00 22.32 488 HIS B CA 1
ATOM 1554 C C . HIS B 2 192 ? 28.946 42.543 9.727 1.00 24.77 488 HIS B C 1
ATOM 1555 O O . HIS B 2 192 ? 28.292 43.492 10.165 1.00 23.45 488 HIS B O 1
ATOM 1562 N N . LEU B 2 193 ? 28.456 41.277 9.654 1.00 19.90 489 LEU B N 1
ATOM 1563 C CA . LEU B 2 193 ? 27.096 40.920 10.080 1.00 19.66 489 LEU B CA 1
ATOM 1564 C C . LEU B 2 193 ? 26.834 41.298 11.546 1.00 23.75 489 LEU B C 1
ATOM 1565 O O . LEU B 2 193 ? 25.771 41.840 11.869 1.00 23.00 489 LEU B O 1
ATOM 1570 N N . MET B 2 194 ? 27.816 41.035 12.421 1.00 19.40 490 MET B N 1
ATOM 1571 C CA . MET B 2 194 ? 27.746 41.342 13.860 1.00 18.68 490 MET B CA 1
ATOM 1572 C C . MET B 2 194 ? 27.758 42.839 14.098 1.00 23.66 490 MET B C 1
ATOM 1573 O O . MET B 2 194 ? 26.954 43.328 14.901 1.00 23.66 490 MET B O 1
ATOM 1578 N N . ALA B 2 195 ? 28.623 43.567 13.369 1.00 21.97 491 ALA B N 1
ATOM 1579 C CA . ALA B 2 195 ? 28.716 45.035 13.422 1.00 23.13 491 ALA B CA 1
ATOM 1580 C C . ALA B 2 195 ? 27.372 45.658 12.979 1.00 30.65 491 ALA B C 1
ATOM 1581 O O . ALA B 2 195 ? 26.840 46.510 13.692 1.00 31.12 491 ALA B O 1
ATOM 1583 N N . LYS B 2 196 ? 26.785 45.167 11.860 1.00 28.86 492 LYS B N 1
ATOM 1584 C CA . LYS B 2 196 ? 25.482 45.624 11.350 1.00 29.38 492 LYS B CA 1
ATOM 1585 C C . LYS B 2 196 ? 24.337 45.345 12.335 1.00 33.21 492 LYS B C 1
ATOM 1586 O O . LYS B 2 196 ? 23.350 46.088 12.345 1.00 33.48 492 LYS B O 1
ATOM 1592 N N . ALA B 2 197 ? 24.464 44.276 13.155 1.00 27.28 493 ALA B N 1
ATOM 1593 C CA . ALA B 2 197 ? 23.466 43.894 14.160 1.00 26.19 493 ALA B CA 1
ATOM 1594 C C . ALA B 2 197 ? 23.531 44.785 15.420 1.00 30.52 493 ALA B C 1
ATOM 1595 O O . ALA B 2 197 ? 22.670 44.686 16.295 1.00 31.80 493 ALA B O 1
ATOM 1597 N N . GLY B 2 198 ? 24.547 45.637 15.488 1.00 26.65 494 GLY B N 1
ATOM 1598 C CA . GLY B 2 198 ? 24.737 46.591 16.569 1.00 26.76 494 GLY B CA 1
ATOM 1599 C C . GLY B 2 198 ? 25.613 46.132 17.710 1.00 30.30 494 GLY B C 1
ATOM 1600 O O . GLY B 2 198 ? 25.582 46.743 18.780 1.00 29.69 494 GLY B O 1
ATOM 1601 N N . LEU B 2 199 ? 26.406 45.061 17.501 1.00 25.57 495 LEU B N 1
ATOM 1602 C CA . LEU B 2 199 ? 27.301 44.547 18.537 1.00 24.49 495 LEU B CA 1
ATOM 1603 C C . LEU B 2 199 ? 28.534 45.417 18.652 1.00 25.99 495 LEU B C 1
ATOM 1604 O O . LEU B 2 199 ? 29.022 45.923 17.637 1.00 26.02 495 LEU B O 1
ATOM 1609 N N . THR B 2 200 ? 29.064 45.577 19.880 1.00 22.85 496 THR B N 1
ATOM 1610 C CA . THR B 2 200 ? 30.288 46.367 20.097 1.00 22.54 496 THR B CA 1
ATOM 1611 C C . THR B 2 200 ? 31.467 45.558 19.542 1.00 26.60 496 THR B C 1
ATOM 1612 O O . THR B 2 200 ? 31.327 44.349 19.362 1.00 24.93 496 THR B O 1
ATOM 1616 N N . LEU B 2 201 ? 32.634 46.197 19.329 1.00 23.13 497 LEU B N 1
ATOM 1617 C CA . LEU B 2 201 ? 33.823 45.479 18.868 1.00 24.15 497 LEU B CA 1
ATOM 1618 C C . LEU B 2 201 ? 34.152 44.292 19.787 1.00 26.04 497 LEU B C 1
ATOM 1619 O O . LEU B 2 201 ? 34.421 43.194 19.283 1.00 24.75 497 LEU B O 1
ATOM 1624 N N . GLN B 2 202 ? 34.076 44.498 21.122 1.00 21.27 498 GLN B N 1
ATOM 1625 C CA . GLN B 2 202 ? 34.338 43.439 22.104 1.00 21.60 498 GLN B CA 1
ATOM 1626 C C . GLN B 2 202 ? 33.334 42.290 21.920 1.00 23.36 498 GLN B C 1
ATOM 1627 O O . GLN B 2 202 ? 33.750 41.134 21.9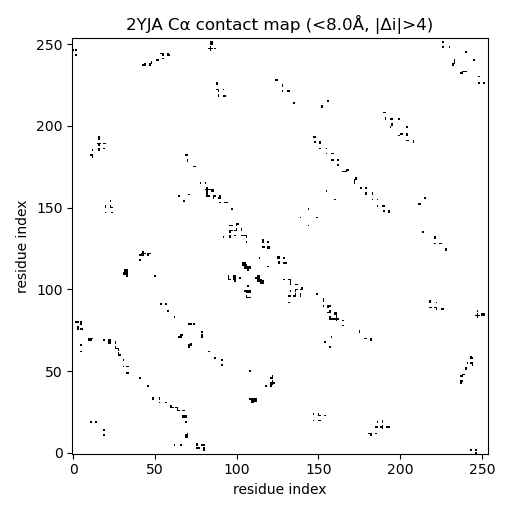16 1.00 22.11 498 GLN B O 1
ATOM 1633 N N . GLN B 2 203 ? 32.030 42.608 21.743 1.00 19.79 499 GLN B N 1
ATOM 1634 C CA . GLN B 2 203 ? 30.972 41.604 21.535 1.00 19.64 499 GLN B CA 1
ATOM 1635 C C . GLN B 2 203 ? 31.166 40.881 20.205 1.00 22.33 499 GLN B C 1
ATOM 1636 O O . GLN B 2 203 ? 30.876 39.689 20.118 1.00 20.52 499 GLN B O 1
ATOM 1642 N N . GLN B 2 204 ? 31.623 41.607 19.169 1.00 19.57 500 GLN B N 1
ATOM 1643 C CA . GLN B 2 204 ? 31.906 41.035 17.841 1.00 19.92 500 GLN B CA 1
ATOM 1644 C C . GLN B 2 204 ? 32.998 39.949 17.949 1.00 23.25 500 GLN B C 1
ATOM 1645 O O . GLN B 2 204 ? 32.757 38.831 17.500 1.00 20.80 500 GLN B O 1
ATOM 1651 N N . HIS B 2 205 ? 34.167 40.270 18.573 1.00 20.08 501 HIS B N 1
ATOM 1652 C CA . HIS B 2 205 ? 35.283 39.311 18.752 1.00 21.75 501 HIS B CA 1
ATOM 1653 C C . HIS B 2 205 ? 34.821 38.142 19.625 1.00 20.33 501 HIS B C 1
ATOM 1654 O O . HIS B 2 205 ? 35.185 36.998 19.359 1.00 18.81 501 HIS B O 1
ATOM 1661 N N . GLN B 2 206 ? 34.074 38.437 20.702 1.00 14.82 502 GLN B N 1
ATOM 1662 C CA . GLN B 2 206 ? 33.592 37.373 21.595 1.00 13.84 502 GLN B CA 1
ATOM 1663 C C . GLN B 2 206 ? 32.670 36.414 20.868 1.00 17.65 502 GLN B C 1
ATOM 1664 O O . GLN B 2 206 ? 32.804 35.196 21.010 1.00 16.54 502 GLN B O 1
ATOM 1670 N N . ARG B 2 207 ? 31.774 36.955 20.041 1.00 14.74 503 ARG B N 1
ATOM 1671 C CA . ARG B 2 207 ? 30.820 36.107 19.337 1.00 14.16 503 ARG B CA 1
ATOM 1672 C C . ARG B 2 207 ? 31.505 35.272 18.263 1.00 17.02 503 ARG B C 1
ATOM 1673 O O . ARG B 2 207 ? 31.192 34.095 18.112 1.00 16.75 503 ARG B O 1
ATOM 1681 N N . LEU B 2 208 ? 32.452 35.867 17.547 1.00 13.73 504 LEU B N 1
ATOM 1682 C CA . LEU B 2 208 ? 33.201 35.158 16.508 1.00 14.02 504 LEU B CA 1
ATOM 1683 C C . LEU B 2 208 ? 33.923 33.949 17.155 1.00 16.60 504 LEU B C 1
ATOM 1684 O O . LEU B 2 208 ? 33.809 32.836 16.660 1.00 14.62 504 LEU B O 1
ATOM 1689 N N . ALA B 2 209 ? 34.605 34.175 18.284 1.00 13.77 505 ALA B N 1
ATOM 1690 C CA . ALA B 2 209 ? 35.285 33.089 19.000 1.00 13.55 505 ALA B CA 1
ATOM 1691 C C . ALA B 2 209 ? 34.314 31.982 19.424 1.00 16.39 505 ALA B C 1
ATOM 1692 O O . ALA B 2 209 ? 34.621 30.805 19.233 1.00 15.09 505 ALA B O 1
ATOM 1694 N N . GLN B 2 210 ? 33.155 32.348 19.994 1.00 13.51 506 GLN B N 1
ATOM 1695 C CA . GLN B 2 210 ? 32.142 31.386 20.451 1.00 13.26 506 GLN B CA 1
ATOM 1696 C C . GLN B 2 210 ? 31.657 30.513 19.304 1.00 17.42 506 GLN B C 1
ATOM 1697 O O . GLN B 2 210 ? 31.556 29.310 19.482 1.00 15.90 506 GLN B O 1
ATOM 1703 N N . LEU B 2 211 ? 31.373 31.117 18.120 1.00 15.02 507 LEU B N 1
ATOM 1704 C CA . LEU B 2 211 ? 30.916 30.381 16.933 1.00 15.38 507 LEU B CA 1
ATOM 1705 C C . LEU B 2 211 ? 32.009 29.432 16.444 1.00 16.56 507 LEU B C 1
ATOM 1706 O O . LEU B 2 211 ? 31.728 28.287 16.115 1.00 16.06 507 LEU B O 1
ATOM 1711 N N . LEU B 2 212 ? 33.258 29.919 16.378 1.00 13.94 508 LEU B N 1
ATOM 1712 C CA . LEU B 2 212 ? 34.345 29.075 15.868 1.00 14.21 508 LEU B CA 1
ATOM 1713 C C . LEU B 2 212 ? 34.711 27.944 16.803 1.00 16.85 508 LEU B C 1
ATOM 1714 O O . LEU B 2 212 ? 35.064 26.859 16.331 1.00 15.21 508 LEU B O 1
ATOM 1719 N N . LEU B 2 213 ? 34.574 28.166 18.114 1.00 14.40 509 LEU B N 1
ATOM 1720 C CA . LEU B 2 213 ? 34.837 27.103 19.098 1.00 14.87 509 LEU B CA 1
ATOM 1721 C C . LEU B 2 213 ? 33.818 25.978 19.004 1.00 17.97 509 LEU B C 1
ATOM 1722 O O . LEU B 2 213 ? 34.176 24.821 19.215 1.00 17.51 509 LEU B O 1
ATOM 1727 N N . ILE B 2 214 ? 32.585 26.288 18.575 1.00 13.93 510 ILE B N 1
ATOM 1728 C CA . ILE B 2 214 ? 31.553 25.248 18.364 1.00 15.08 510 ILE B CA 1
ATOM 1729 C C . ILE B 2 214 ? 31.974 24.315 17.221 1.00 15.91 510 ILE B C 1
ATOM 1730 O O . ILE B 2 214 ? 31.661 23.131 17.257 1.00 12.35 510 ILE B O 1
ATOM 1735 N N . LEU B 2 215 ? 32.733 24.827 16.247 1.00 13.65 511 LEU B N 1
ATOM 1736 C CA . LEU B 2 215 ? 33.214 23.991 15.132 1.00 14.22 511 LEU B CA 1
ATOM 1737 C C . LEU B 2 215 ? 34.165 22.890 15.598 1.00 17.67 511 LEU B C 1
ATOM 1738 O O . LEU B 2 215 ? 34.220 21.818 14.985 1.00 18.60 511 LEU B O 1
ATOM 1743 N N . SER B 2 216 ? 34.842 23.092 16.734 1.00 15.04 512 SER B N 1
ATOM 1744 C CA . SER B 2 216 ? 35.689 22.030 17.301 1.00 15.25 512 SER B CA 1
ATOM 1745 C C . SER B 2 216 ? 34.797 20.872 17.819 1.00 17.22 512 SER B C 1
ATOM 1746 O O . SER B 2 216 ? 35.136 19.701 17.630 1.00 15.91 512 SER B O 1
ATOM 1749 N N . HIS B 2 217 ? 33.619 21.203 18.398 1.00 14.42 513 HIS B N 1
ATOM 1750 C CA . HIS B 2 217 ? 32.657 20.189 18.878 1.00 14.73 513 HIS B CA 1
ATOM 1751 C C . HIS B 2 217 ? 32.019 19.455 17.692 1.00 17.04 513 HIS B C 1
ATOM 1752 O O . HIS B 2 217 ? 31.814 18.238 17.766 1.00 16.59 513 HIS B O 1
ATOM 1759 N N . ILE B 2 218 ? 31.711 20.187 16.600 1.00 12.94 514 ILE B N 1
ATOM 1760 C CA . ILE B 2 218 ? 31.154 19.566 15.375 1.00 12.21 514 ILE B CA 1
ATOM 1761 C C . ILE B 2 218 ? 32.181 18.573 14.787 1.00 14.50 514 ILE B C 1
ATOM 1762 O O . ILE B 2 218 ? 31.810 17.460 14.380 1.00 14.20 514 ILE B O 1
ATOM 1767 N N . ARG B 2 219 ? 33.467 18.948 14.784 1.00 12.99 515 ARG B N 1
ATOM 1768 C CA . ARG B 2 219 ? 34.530 18.040 14.321 1.00 12.26 515 ARG B CA 1
ATOM 1769 C C . ARG B 2 219 ? 34.495 16.758 15.164 1.00 15.76 515 ARG B C 1
ATOM 1770 O O . ARG B 2 219 ? 34.552 15.651 14.610 1.00 14.90 515 ARG B O 1
ATOM 1778 N N . HIS B 2 220 ? 34.427 16.906 16.499 1.00 13.77 516 HIS B N 1
ATOM 1779 C CA . HIS B 2 220 ? 34.375 15.764 17.420 1.00 14.84 516 HIS B CA 1
ATOM 1780 C C . HIS B 2 220 ? 33.158 14.875 17.105 1.00 15.35 516 HIS B C 1
ATOM 1781 O O . HIS B 2 220 ? 33.298 13.653 17.012 1.00 14.44 516 HIS B O 1
ATOM 1788 N N . MET B 2 221 ? 31.972 15.481 16.957 1.00 12.59 517 MET B N 1
ATOM 1789 C CA . MET B 2 221 ? 30.761 14.717 16.617 1.00 12.59 517 MET B CA 1
ATOM 1790 C C . MET B 2 221 ? 30.920 13.970 15.293 1.00 16.98 517 MET B C 1
ATOM 1791 O O . MET B 2 221 ? 30.491 12.816 15.200 1.00 16.85 517 MET B O 1
ATOM 1796 N N . SER B 2 222 ? 31.516 14.632 14.252 1.00 12.53 518 SER B N 1
ATOM 1797 C CA . SER B 2 222 ? 31.758 13.988 12.955 1.00 12.43 518 SER B CA 1
ATOM 1798 C C . SER B 2 222 ? 32.673 12.751 13.130 1.00 16.65 518 SER B C 1
ATOM 1799 O O . SER B 2 222 ? 32.416 11.725 12.526 1.00 16.15 518 SER B O 1
ATOM 1802 N N . ASN B 2 223 ? 33.735 12.858 13.929 1.00 15.74 519 ASN B N 1
ATOM 1803 C CA . ASN B 2 223 ? 34.623 11.714 14.167 1.00 16.54 519 ASN B CA 1
ATOM 1804 C C . ASN B 2 223 ? 33.876 10.567 14.835 1.00 19.66 519 ASN B C 1
ATOM 1805 O O . ASN B 2 223 ? 34.056 9.414 14.446 1.00 18.55 519 ASN B O 1
ATOM 1810 N N . LYS B 2 224 ? 33.027 10.885 15.808 1.00 15.99 520 LYS B N 1
ATOM 1811 C CA . LYS B 2 224 ? 32.226 9.865 16.500 1.00 15.56 520 LYS B CA 1
ATOM 1812 C C . LYS B 2 224 ? 31.178 9.259 15.560 1.00 19.52 520 LYS B C 1
ATOM 1813 O O . LYS B 2 224 ? 30.992 8.045 15.568 1.00 20.07 520 LYS B O 1
ATOM 1819 N N . GLY B 2 225 ? 30.525 10.109 14.752 1.00 16.56 521 GLY B N 1
ATOM 1820 C CA . GLY B 2 225 ? 29.517 9.687 13.779 1.00 16.16 521 GLY B CA 1
ATOM 1821 C C . GLY B 2 225 ? 30.118 8.752 12.742 1.00 21.03 521 GLY B C 1
ATOM 1822 O O . GLY B 2 225 ? 29.472 7.801 12.302 1.00 19.99 521 GLY B O 1
ATOM 1823 N N . MET B 2 226 ? 31.368 9.025 12.352 1.00 19.41 522 MET B N 1
ATOM 1824 C CA . MET B 2 226 ? 32.137 8.249 11.380 1.00 22.34 522 MET B CA 1
ATOM 1825 C C . MET B 2 226 ? 32.410 6.847 11.930 1.00 25.94 522 MET B C 1
ATOM 1826 O O . MET B 2 226 ? 32.202 5.854 11.218 1.00 24.36 522 MET B O 1
ATOM 1831 N N . GLU B 2 227 ? 32.883 6.768 13.195 1.00 21.81 523 GLU B N 1
ATOM 1832 C CA . GLU B 2 227 ? 33.135 5.476 13.853 1.00 20.97 523 GLU B CA 1
ATOM 1833 C C . GLU B 2 227 ? 31.822 4.673 13.942 1.00 23.44 523 GLU B C 1
ATOM 1834 O O . GLU B 2 227 ? 31.828 3.459 13.696 1.00 22.43 523 GLU B O 1
ATOM 1840 N N . HIS B 2 228 ? 30.697 5.360 14.263 1.00 18.18 524 HIS B N 1
ATOM 1841 C CA . HIS B 2 228 ? 29.391 4.726 14.373 1.00 17.33 524 HIS B CA 1
ATOM 1842 C C . HIS B 2 228 ? 28.914 4.176 13.013 1.00 20.60 524 HIS B C 1
ATOM 1843 O O . HIS B 2 228 ? 28.485 3.018 12.944 1.00 19.66 524 HIS B O 1
ATOM 1850 N N . LEU B 2 229 ? 28.973 4.997 11.951 1.00 17.88 525 LEU B N 1
ATOM 1851 C CA . LEU B 2 229 ? 28.536 4.553 10.619 1.00 19.13 525 LEU B CA 1
ATOM 1852 C C . LEU B 2 229 ? 29.362 3.338 10.163 1.00 23.79 525 LEU B C 1
ATOM 1853 O O . LEU B 2 229 ? 28.781 2.367 9.672 1.00 23.31 525 LEU B O 1
ATOM 1858 N N . TYR B 2 230 ? 30.709 3.388 10.338 1.00 21.86 526 TYR B N 1
ATOM 1859 C CA . TYR B 2 230 ? 31.605 2.292 9.961 1.00 22.77 526 TYR B CA 1
ATOM 1860 C C . TYR B 2 230 ? 31.201 0.999 10.696 1.00 26.86 526 TYR B C 1
ATOM 1861 O O . TYR B 2 230 ? 31.140 -0.064 10.072 1.00 25.43 526 TYR B O 1
ATOM 1870 N N . SER B 2 231 ? 30.880 1.112 12.004 1.00 23.66 527 SER B N 1
ATOM 1871 C CA . SER B 2 231 ? 30.415 0.005 12.841 1.00 24.55 527 SER B CA 1
ATOM 1872 C C . SER B 2 231 ? 29.072 -0.552 12.338 1.00 28.06 527 SER B C 1
ATOM 1873 O O . SER B 2 231 ? 28.929 -1.774 12.257 1.00 28.20 527 SER B O 1
ATOM 1876 N N . MET B 2 232 ? 28.111 0.325 11.963 1.00 23.40 528 MET B N 1
ATOM 1877 C CA . MET B 2 232 ? 26.829 -0.128 11.412 1.00 23.74 528 MET B CA 1
ATOM 1878 C C . MET B 2 232 ? 27.027 -0.796 10.043 1.00 26.96 528 MET B C 1
ATOM 1879 O O . MET B 2 232 ? 26.375 -1.797 9.761 1.00 26.46 528 MET B O 1
ATOM 1884 N N . LYS B 2 233 ? 27.930 -0.241 9.208 1.00 23.38 529 LYS B N 1
ATOM 1885 C CA . LYS B 2 233 ? 28.284 -0.786 7.899 1.00 24.35 529 LYS B CA 1
ATOM 1886 C C . LYS B 2 233 ? 28.799 -2.225 8.094 1.00 31.62 529 LYS B C 1
ATOM 1887 O O . LYS B 2 233 ? 28.192 -3.145 7.555 1.00 29.30 529 LYS B O 1
ATOM 1893 N N . CYS B 2 234 ? 29.835 -2.401 8.957 1.00 32.40 530 CYS B N 1
ATOM 1894 C CA . CYS B 2 234 ? 30.493 -3.674 9.297 1.00 34.94 530 CYS B CA 1
ATOM 1895 C C . CYS B 2 234 ? 29.561 -4.755 9.793 1.00 36.19 530 CYS B C 1
ATOM 1896 O O . CYS B 2 234 ? 29.814 -5.934 9.531 1.00 36.16 530 CYS B O 1
ATOM 1899 N N . LYS B 2 235 ? 28.514 -4.371 10.535 1.00 31.51 531 LYS B N 1
ATOM 1900 C CA . LYS B 2 235 ? 27.548 -5.318 11.091 1.00 31.11 531 LYS B CA 1
ATOM 1901 C C . LYS B 2 235 ? 26.570 -5.815 10.029 1.00 34.48 531 LYS B C 1
ATOM 1902 O O . LYS B 2 235 ? 25.735 -6.668 10.330 1.00 35.23 531 LYS B O 1
ATOM 1908 N N . ASN B 2 236 ? 26.659 -5.273 8.787 1.00 29.38 532 ASN B N 1
ATOM 1909 C CA . ASN B 2 236 ? 25.806 -5.636 7.639 1.00 28.77 532 ASN B CA 1
ATOM 1910 C C . ASN B 2 236 ? 24.323 -5.264 7.857 1.00 34.21 532 ASN B C 1
ATOM 1911 O O . ASN B 2 236 ? 23.410 -5.928 7.346 1.00 33.34 532 ASN B O 1
ATOM 1916 N N . VAL B 2 237 ? 24.094 -4.177 8.604 1.00 32.62 533 VAL B N 1
ATOM 1917 C CA . VAL B 2 237 ? 22.759 -3.703 8.975 1.00 33.10 533 VAL B CA 1
ATOM 1918 C C . VAL B 2 237 ? 22.191 -2.708 7.967 1.00 34.43 533 VAL B C 1
ATOM 1919 O O . VAL B 2 237 ? 20.971 -2.548 7.888 1.00 31.40 533 VAL B O 1
ATOM 1923 N N . VAL B 2 238 ? 23.081 -2.010 7.220 1.00 31.34 534 VAL B N 1
ATOM 1924 C CA . VAL B 2 238 ? 22.679 -0.948 6.306 1.00 30.59 534 VAL B CA 1
ATOM 1925 C C . VAL B 2 238 ? 23.298 -1.058 4.924 1.00 27.86 534 VAL B C 1
ATOM 1926 O O . VAL B 2 238 ? 24.520 -1.071 4.835 1.00 25.95 534 VAL B O 1
ATOM 1930 N N . PRO B 2 239 ? 22.490 -0.967 3.840 1.00 23.93 535 PRO B N 1
ATOM 1931 C CA . PRO B 2 239 ? 23.083 -0.885 2.490 1.00 23.24 535 PRO B CA 1
ATOM 1932 C C . PRO B 2 239 ? 23.453 0.577 2.195 1.00 26.56 535 PRO B C 1
ATOM 1933 O O . PRO B 2 239 ? 22.691 1.480 2.550 1.00 26.66 535 PRO B O 1
ATOM 1937 N N . LEU B 2 240 ? 24.610 0.828 1.562 1.00 21.70 536 LEU B N 1
ATOM 1938 C CA . LEU B 2 240 ? 25.021 2.205 1.309 1.00 20.80 536 LEU B CA 1
ATOM 1939 C C . LEU B 2 240 ? 25.329 2.493 -0.155 1.00 23.31 536 LEU B C 1
ATOM 1940 O O . LEU B 2 240 ? 25.874 1.631 -0.846 1.00 22.56 536 LEU B O 1
ATOM 1945 N N . TYR B 2 241 ? 25.010 3.726 -0.623 1.00 19.68 537 TYR B N 1
ATOM 1946 C CA . TYR B 2 241 ? 25.355 4.165 -1.972 1.00 20.56 537 TYR B CA 1
ATOM 1947 C C . TYR B 2 241 ? 26.847 4.473 -2.023 1.00 24.18 537 TYR B C 1
ATOM 1948 O O . TYR B 2 241 ? 27.452 4.784 -0.988 1.00 23.36 537 TYR B O 1
ATOM 1957 N N . ASP B 2 242 ? 27.444 4.364 -3.220 1.00 20.85 538 ASP B N 1
ATOM 1958 C CA . ASP B 2 242 ? 28.871 4.584 -3.434 1.00 20.91 538 ASP B CA 1
ATOM 1959 C C . ASP B 2 242 ? 29.359 5.948 -2.998 1.00 21.72 538 ASP B C 1
ATOM 1960 O O . ASP B 2 242 ? 30.482 6.043 -2.525 1.00 21.52 538 ASP B O 1
ATOM 1965 N N . LEU B 2 243 ? 28.550 7.003 -3.197 1.00 18.25 539 LEU B N 1
ATOM 1966 C CA . LEU B 2 243 ? 28.999 8.343 -2.783 1.00 17.68 539 LEU B CA 1
ATOM 1967 C C . LEU B 2 243 ? 29.256 8.392 -1.279 1.00 19.85 539 LEU B C 1
ATOM 1968 O O . LEU B 2 243 ? 30.318 8.853 -0.866 1.00 18.71 539 LEU B O 1
ATOM 1973 N N . LEU B 2 244 ? 28.283 7.924 -0.476 1.00 17.95 540 LEU B N 1
ATOM 1974 C CA . LEU B 2 244 ? 28.400 7.851 0.978 1.00 19.00 540 LEU B CA 1
ATOM 1975 C C . LEU B 2 244 ? 29.567 6.909 1.376 1.00 22.45 540 LEU B C 1
ATOM 1976 O O . LEU B 2 244 ? 30.333 7.232 2.281 1.00 20.48 540 LEU B O 1
ATOM 1981 N N . LEU B 2 245 ? 29.703 5.769 0.683 1.00 21.91 541 LEU B N 1
ATOM 1982 C CA . LEU B 2 245 ? 30.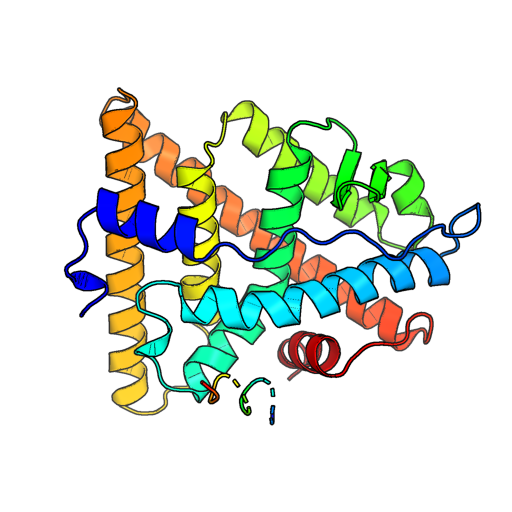778 4.783 0.904 1.00 23.27 541 LEU B CA 1
ATOM 1983 C C . LEU B 2 245 ? 32.141 5.441 0.687 1.00 24.88 541 LEU B C 1
ATOM 1984 O O . LEU B 2 245 ? 33.028 5.283 1.516 1.00 25.05 541 LEU B O 1
ATOM 1989 N N . GLU B 2 246 ? 32.302 6.189 -0.427 1.00 21.81 542 GLU B N 1
ATOM 1990 C CA . GLU B 2 246 ? 33.543 6.894 -0.752 1.00 21.92 542 GLU B CA 1
ATOM 1991 C C . GLU B 2 246 ? 33.894 7.937 0.296 1.00 24.33 542 GLU B C 1
ATOM 1992 O O . GLU B 2 246 ? 35.052 8.029 0.704 1.00 23.98 542 GLU B O 1
ATOM 1998 N N . MET B 2 247 ? 32.898 8.704 0.750 1.00 23.02 543 MET B N 1
ATOM 1999 C CA . MET B 2 247 ? 33.087 9.738 1.779 1.00 22.41 543 MET B CA 1
ATOM 2000 C C . MET B 2 247 ? 33.537 9.086 3.086 1.00 25.34 543 MET B C 1
ATOM 2001 O O . MET B 2 247 ? 34.492 9.540 3.711 1.00 24.60 543 MET B O 1
ATOM 2006 N N . LEU B 2 248 ? 32.866 7.997 3.486 1.00 21.91 544 LEU B N 1
ATOM 2007 C CA . LEU B 2 248 ? 33.218 7.285 4.718 1.00 20.74 544 LEU B CA 1
ATOM 2008 C C . LEU B 2 248 ? 34.620 6.643 4.630 1.00 24.67 544 LEU B C 1
ATOM 2009 O O . LEU B 2 248 ? 35.418 6.750 5.568 1.00 24.35 544 LEU B O 1
ATOM 2014 N N . ASP B 2 249 ? 34.913 5.987 3.504 1.00 23.28 545 ASP B N 1
ATOM 2015 C CA . ASP B 2 249 ? 36.198 5.320 3.291 1.00 23.76 545 ASP B CA 1
ATOM 2016 C C . ASP B 2 249 ? 37.414 6.242 3.302 1.00 28.82 545 ASP B C 1
ATOM 2017 O O . ASP B 2 249 ? 38.491 5.809 3.718 1.00 29.76 545 ASP B O 1
ATOM 2022 N N . ALA B 2 250 ? 37.221 7.535 2.957 1.00 24.92 546 ALA B N 1
ATOM 2023 C CA . ALA B 2 250 ? 38.279 8.550 2.985 1.00 25.38 546 ALA B CA 1
ATOM 2024 C C . ALA B 2 250 ? 38.813 8.770 4.403 1.00 33.27 546 ALA B C 1
ATOM 2025 O O . ALA B 2 250 ? 39.912 9.302 4.568 1.00 33.88 546 ALA B O 1
ATOM 2027 N N . HIS B 2 251 ? 38.024 8.370 5.419 1.00 32.17 547 HIS B N 1
ATOM 2028 C CA . HIS B 2 251 ? 38.369 8.479 6.837 1.00 33.35 547 HIS B CA 1
ATOM 2029 C C . HIS B 2 251 ? 38.939 7.160 7.398 1.00 43.22 547 HIS B C 1
ATOM 2030 O O . HIS B 2 251 ? 39.165 7.050 8.603 1.00 43.29 547 HIS B O 1
ATOM 2037 N N . ARG B 2 252 ? 39.183 6.176 6.506 1.00 43.77 548 ARG B N 1
ATOM 2038 C CA . ARG B 2 252 ? 39.779 4.865 6.810 1.00 46.04 548 ARG B CA 1
ATOM 2039 C C . ARG B 2 252 ? 41.030 4.681 5.938 1.00 54.02 548 ARG B C 1
ATOM 2040 O O . ARG B 2 252 ? 41.883 3.845 6.252 1.00 54.99 548 ARG B O 1
ATOM 2048 N N . LEU B 2 253 ? 41.135 5.483 4.848 1.00 51.39 549 LEU B N 1
ATOM 2049 C CA . LEU B 2 253 ? 42.242 5.501 3.892 1.00 84.76 549 LEU B CA 1
ATOM 2050 C C . LEU B 2 253 ? 43.397 6.330 4.458 1.00 112.55 549 LEU B C 1
#

Secondary structure (P-SEA, 3-state):
ccccccccc/cccccccaaaaaaaaaaaccccccccccccccccaaaaaaaaaaaaaaaaaaaaaaaaaccccccccaaaaaaaaaacaaaaaaaaaaaaaccccccccccccccccccccccccaaaaaaaaaaaaaaaaaaacccaaaaaaaaaaaaacccccccccccaaaaaaaaaaaaaaaaaaaaaaaaaaaacccaaaaaaaaaaaaaaaaaaaaaaaaaaaaaaaaaaaccccccaaaaaaaaaaac

InterPro domains:
  IPR000536 Nuclear hormone receptor, ligand-binding domain [PF00104] (337-530)
  IPR000536 Nuclear hormone receptor, ligand-binding domain [PS51843] (311-547)
  IPR000536 Nuclear hormone receptor, ligand-binding domain [SM00430] (348-518)
  IPR001292 Estrogen receptor [PIRSF500101] (1-591)
  IPR001292 Estrogen receptor [PR00543] (6-24)
  IPR001292 Estrogen receptor [PR00543] (26-43)
  IPR001292 Estrogen receptor [PR00543] (45-62)
  IPR001292 Estrogen receptor [PR00543] (70-85)
  IPR001292 Estrogen receptor [PR00543] (97-111)
  IPR001292 Estrogen receptor [PR00543] (115-131)
  IPR001292 Estrogen receptor [PR00543] (132-151)
  IPR001292 Estrogen receptor [PR00543] (153-172)
  IPR001628 Zinc finger, nuclear hormone receptor-type [PF00105] (184-252)
  IPR001628 Zinc finger, nuclear hormone receptor-type [PR00047] (185-201)
  IPR001628 Zinc finger, nuclear hormone receptor-type [PR00047] (201-216)
  IPR001628 Zinc finger, nuclear hormone receptor-type [PR00047] (234-242)
  IPR001628 Zinc finger, nuclear hormone receptor-type [PR00047] (242-250)
  IPR001628 Zinc finger, nuclear hormone receptor-type [PS00031] (185-211)
  IPR001628 Zinc finger, nuclear hormone receptor-type [PS51030] (182-257)
  IPR001628 Zinc finger, nuclear hormone receptor-type [SM00399] (182-253)

Radius of gyration: 18.35 Å; Cα contacts (8 Å, |Δi|>4): 283; chains: 2; bounding box: 49×52×40 Å

Organism: Homo sapiens (NCBI:txid9606)

Sequence (254 aa):
HKLHQLQDSSLALSLTADQMVSALLDAEPPILYSEYDPTRPFSEASMMGLLTNLADRELVHMINWAKRVPGFVDLTLHDQVHLLECAWLEILMIGLVWRSMEHPGKLLFAPNLLLDRNQGKCVEGMVEIFDMLLATSSRFRMMNLQGEEFVCLKSIILLNSGVYTFLSSTLKSLEEKDHIHRVLDKITDTLIHLMAKAGLTLQQQHQRLAQLLLILSHIRHMSNKGMEHLYSMKCKNVVPLYDLLLEMLDAHRL

Nearest PDB structures (foldseek):
  5di7-assembly1_B  TM=9.882E-01  e=2.578E-32  Homo sapiens
  7nfb-assembly1_B  TM=9.837E-01  e=2.229E-28  Homo sapiens
  7rs7-assembly2_C  TM=9.329E-01  e=9.617E-30  Homo sapiens
  7rs7-assembly1_A  TM=9.332E-01  e=1.264E-29  Homo sapiens
  7rs0-assembly2_C  TM=9.529E-01  e=7.136E-29  Homo sapiens

GO terms:
  GO:0045429 positive regulation of nitric oxide biosynthetic process (P, IDA)
  GO:0051000 positive regulation of nitric-oxide synthase activity (P, IDA)
  GO:0005634 nucleus (C, IDA)
  GO:0004879 nuclear receptor activity (F, IC)
  GO:0043401 steroid hormone receptor signaling pathway (P, IC)
  GO:0004879 nuclear receptor activity (F, IMP)
  GO:0043401 steroid hormone receptor signaling pathway (P, IMP)
  GO:0005515 protein binding (F, IPI)
  GO:0042802 identical protein binding (F, IPI)
  GO:0004879 nuclear receptor activity (F, IDA)
  GO:0030520 estrogen receptor signaling pathway (P, IDA)
  GO:0000785 chromatin (C, IDA)
  GO:0071392 cellular response to estradiol stimulus (P, IDA)
  GO:1990837 sequence-specific double-stranded DNA binding (F, IDA)
  GO:0001222 transcription corepressor binding (F, IPI)
  GO:0045944 positive regulation of transcription by RNA polymerase II (P, IDA)
  GO:0051117 ATPase binding (F, IDA)
  GO:0004879 nuclear receptor activity (F, IGI)
  GO:0000978 RNA polymerase II cis-regulatory region sequence-specific DNA binding (F, IDA)
  GO:0001228 DNA-binding transcription activator activity, RNA polymerase II-specific (F, IDA)

Solvent-accessible surface area: 12796 Å² total

B-factor: mean 29.19, std 16.22, range [10.06, 128.09]

Foldseek 3Di:
DVVVCVPDD/DALLPDDLVRLLVLLVVLDFDADDFPPDDDPDDAQLRVLARLQVLLVVVLVRVLSSQCSNGLLVVADPVVNLQLCLQQSQLLLLLVQLCVCLVPQQWTCNHVNDIGGLVSLVNHPPRSVLVVLSNVLSPLCNVLVPDPSNSSLLSSLSSLPRRLVPDDCPDVSNVVSSVSSVSSNVSSLVSQLVVCVVVPHDPVRSVVSSVSSVVSSVSSSVSSVSVLVRSVVCVVVVSYDHDPSVVVSSVSVVD